Protein AF-A0A353DGS7-F1 (afdb_monomer)

Nearest PDB structures (foldseek):
  7uaf-assembly1_C  TM=5.252E-01  e=8.821E-02  Homo sapiens
  4gwn-assembly1_A  TM=5.917E-01  e=1.723E-01  Homo sapiens
  4gwm-assembly1_A  TM=4.815E-01  e=1.043E-01  Homo sapiens
  7uaf-assembly1_D  TM=5.212E-01  e=1.821E-01  Homo sapiens
  4gwm-assembly1_B  TM=4.544E-01  e=1.303E-01  Homo sapiens

pLDDT: mean 89.77, std 12.26, range [38.12, 98.81]

Secondary structure (DSSP, 8-state):
--------SEEE--TTTTTTSEEESTT-TTT-EEEE-GGGSTTTPPPBT-EEEEEEEESSSSEEEEEEEEESTT-GGGTPPPEEEEEEEEE-SSEEEEEEE-GGG-B-TT-PBP--STTEEEEEEEEHHHH-TTT--SPP-SSPPEEEEEEEES-B-PPPP-TTSPTT--HHHHHHHHHHHHHHHHHHHHHHHHHTT-

Sequence (198 aa):
MKATVKRQRLIDDFAHGWRDWARVAENNREHWNFETHK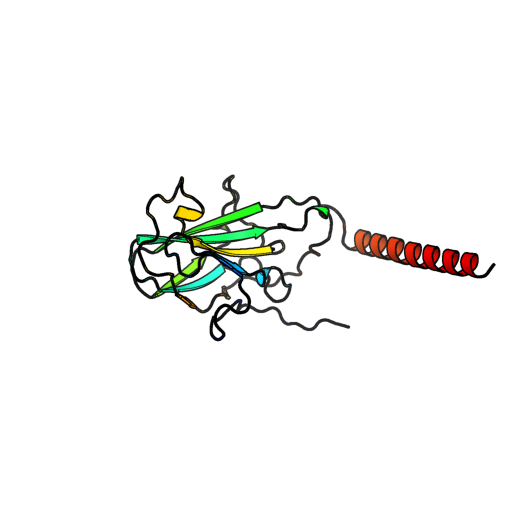INDPAFVGPKDAKLAFKITTTEPGETLAVVIDTDRWRGYTGRKPTQYVALVKLETAGTQSVALTMKQFKSETGEALSSYDFATSLILTPGQKLRPKTVKLPWKGQVPKFANLRWEGGEFTPRPRPYLKTGSATADADAVFRDEFDRAVDESVEREEQDRE

Mean predicted aligned error: 7.86 Å

Solvent-accessible surface area (backbone atoms only — not comparable to full-atom values): 10919 Å² total; per-residue (Å²): 136,83,87,80,74,68,71,39,47,67,75,43,61,48,87,75,54,65,77,78,41,53,74,40,53,73,87,38,47,56,58,31,35,42,36,28,48,58,44,47,40,81,39,36,36,55,34,53,86,21,21,53,28,31,34,41,32,35,74,38,52,66,35,45,42,26,43,35,40,33,22,36,78,88,38,62,92,22,75,52,73,59,45,58,24,42,27,79,44,77,35,72,56,50,41,78,43,81,47,74,42,49,44,72,57,22,25,31,93,89,63,51,52,49,88,70,40,77,52,30,40,36,43,35,44,33,39,21,28,68,80,36,54,92,80,32,79,68,71,49,80,32,64,67,64,50,67,35,54,32,26,50,44,71,53,45,84,64,90,71,73,69,80,78,52,40,81,90,59,52,74,66,59,53,57,46,52,54,47,55,52,50,54,50,53,51,52,58,48,52,56,49,59,56,62,76,72,114

Foldseek 3Di:
DDPPQAAFFWQDQCPVPLVQWDWDPQFDQQWIKIKHQSCQPLNHPAAFFWWWKWKKAWQAAQFKKKKKWWFCPPQVVQVDDTWIWIAIDHRRGGGIDMDIGTQQRTATPVRDGRRGSLGTGMIMIHGPCVVCVVVDVDGRDTGDMDMGRTGIHDHHHDPRPPNNHHVPDDPVNVVVVVVVVVVVVVVVVVVVVVVVVD

Radius of gyration: 21.21 Å; Cα contacts (8 Å, |Δi|>4): 395; chains: 1; bounding box: 75×34×46 Å

Structure (mmCIF, N/CA/C/O backbone):
data_AF-A0A353DGS7-F1
#
_entry.id   AF-A0A353DGS7-F1
#
loop_
_atom_site.group_PDB
_atom_site.id
_atom_site.type_symbol
_atom_site.label_atom_id
_atom_site.label_alt_id
_atom_site.label_comp_id
_atom_site.label_asym_id
_atom_site.label_entity_id
_atom_site.label_seq_id
_atom_site.pdbx_PDB_ins_code
_atom_site.Cartn_x
_atom_site.Cartn_y
_atom_site.Cartn_z
_atom_site.occupancy
_atom_site.B_iso_or_equiv
_atom_site.auth_seq_id
_atom_site.auth_comp_id
_atom_site.auth_asym_id
_atom_site.auth_atom_id
_atom_site.pdbx_PDB_model_num
ATOM 1 N N . MET A 1 1 ? 26.490 -15.184 -14.169 1.00 38.62 1 MET A N 1
ATOM 2 C CA . MET A 1 1 ? 25.567 -15.615 -13.090 1.00 38.62 1 MET A CA 1
ATOM 3 C C . MET A 1 1 ? 24.132 -15.371 -13.559 1.00 38.62 1 MET A C 1
ATOM 5 O O . MET A 1 1 ? 23.821 -14.235 -13.885 1.00 38.62 1 MET A O 1
ATOM 9 N N . LYS A 1 2 ? 23.267 -16.391 -13.672 1.00 38.12 2 LYS A N 1
ATOM 10 C CA . LYS A 1 2 ? 21.823 -16.177 -13.910 1.00 38.12 2 LYS A CA 1
ATOM 11 C C . LYS A 1 2 ? 21.146 -16.083 -12.542 1.00 38.12 2 LYS A C 1
ATOM 13 O O . LYS A 1 2 ? 21.168 -17.060 -11.805 1.00 38.12 2 LYS A O 1
ATOM 18 N N . ALA A 1 3 ? 20.595 -14.925 -12.185 1.00 47.09 3 ALA A N 1
ATOM 19 C CA . ALA A 1 3 ? 19.812 -14.785 -10.960 1.00 47.09 3 ALA A CA 1
ATOM 20 C C . ALA A 1 3 ? 18.481 -15.543 -11.123 1.00 47.09 3 ALA A C 1
ATOM 22 O O . ALA A 1 3 ? 17.622 -15.148 -11.907 1.00 47.09 3 ALA A O 1
ATOM 23 N N . THR A 1 4 ? 18.339 -16.662 -10.414 1.00 55.88 4 THR A N 1
ATOM 24 C CA . THR A 1 4 ? 17.232 -17.629 -10.537 1.00 55.88 4 THR A CA 1
ATOM 25 C C . THR A 1 4 ? 16.085 -17.370 -9.555 1.00 55.88 4 THR A C 1
ATOM 27 O O . THR A 1 4 ? 15.327 -18.286 -9.236 1.00 55.88 4 THR A O 1
ATOM 30 N N . VAL A 1 5 ? 15.952 -16.155 -9.012 1.00 67.56 5 VAL A N 1
ATOM 31 C CA . VAL A 1 5 ? 14.897 -15.884 -8.027 1.00 67.56 5 VAL A CA 1
ATOM 32 C C . VAL A 1 5 ? 13.543 -15.888 -8.732 1.00 67.56 5 VAL A C 1
ATOM 34 O O . VAL A 1 5 ? 13.239 -15.032 -9.564 1.00 67.56 5 VAL A O 1
ATOM 37 N N . LYS A 1 6 ? 12.725 -16.892 -8.405 1.00 83.00 6 LYS A N 1
ATOM 38 C CA . LYS A 1 6 ? 11.352 -17.008 -8.894 1.00 83.00 6 LYS A CA 1
ATOM 39 C C . LYS A 1 6 ? 10.528 -15.849 -8.340 1.00 83.00 6 LYS A C 1
ATOM 41 O O . LYS A 1 6 ? 10.571 -15.576 -7.142 1.00 83.00 6 LYS A O 1
ATOM 46 N N . ARG A 1 7 ? 9.747 -15.202 -9.209 1.00 90.62 7 ARG A N 1
ATOM 47 C CA . ARG A 1 7 ? 8.802 -14.164 -8.788 1.00 90.62 7 ARG A CA 1
ATOM 48 C C . ARG A 1 7 ? 7.796 -14.725 -7.786 1.00 90.62 7 ARG A C 1
ATOM 50 O O . ARG A 1 7 ? 7.266 -15.824 -7.966 1.00 90.62 7 ARG A O 1
ATOM 57 N N . GLN A 1 8 ? 7.537 -13.950 -6.747 1.00 94.38 8 GLN A N 1
ATOM 58 C CA . GLN A 1 8 ? 6.724 -14.296 -5.600 1.00 94.38 8 GLN A CA 1
ATOM 59 C C . GLN A 1 8 ? 5.440 -13.479 -5.605 1.00 94.38 8 GLN A C 1
ATOM 61 O O . GLN A 1 8 ? 5.418 -12.286 -5.900 1.00 94.38 8 GLN A O 1
ATOM 66 N N . ARG A 1 9 ? 4.340 -14.154 -5.273 1.00 96.31 9 ARG A N 1
ATOM 67 C CA . ARG A 1 9 ? 3.045 -13.500 -5.068 1.00 96.31 9 ARG A CA 1
ATOM 68 C C . ARG A 1 9 ? 2.878 -13.044 -3.628 1.00 96.31 9 ARG A C 1
ATOM 70 O O . ARG A 1 9 ? 2.282 -12.003 -3.406 1.00 96.31 9 ARG A O 1
ATOM 77 N N . LEU A 1 10 ? 3.387 -13.810 -2.668 1.00 97.44 10 LEU A N 1
ATOM 78 C CA . LEU A 1 10 ? 3.398 -13.427 -1.263 1.00 97.44 10 LEU A CA 1
ATOM 79 C C . LEU A 1 10 ? 4.453 -12.337 -1.055 1.00 97.44 10 LEU A C 1
ATOM 81 O O . LEU A 1 10 ? 5.615 -12.548 -1.382 1.00 97.44 10 LEU A O 1
ATOM 85 N N . ILE A 1 11 ? 4.036 -11.188 -0.531 1.00 97.00 11 ILE A N 1
ATOM 86 C CA . ILE A 1 11 ? 4.929 -10.091 -0.141 1.00 97.00 11 ILE A CA 1
ATOM 87 C C . ILE A 1 11 ? 5.315 -10.273 1.328 1.00 97.00 11 ILE A C 1
ATOM 89 O O . ILE A 1 11 ? 6.493 -10.208 1.683 1.00 97.00 11 ILE A O 1
ATOM 93 N N . ASP A 1 12 ? 4.317 -10.518 2.180 1.00 97.31 12 ASP A N 1
ATOM 94 C CA . ASP A 1 12 ? 4.527 -10.741 3.606 1.00 97.31 12 ASP A CA 1
ATOM 95 C C . ASP A 1 12 ? 3.379 -11.545 4.231 1.00 97.31 12 ASP A C 1
ATOM 97 O O . ASP A 1 12 ? 2.202 -11.235 4.032 1.00 97.31 12 ASP A O 1
ATOM 101 N N . ASP A 1 13 ? 3.707 -12.583 4.995 1.00 96.06 13 ASP A N 1
ATOM 102 C CA . ASP A 1 13 ? 2.747 -13.312 5.828 1.00 96.06 13 ASP A CA 1
ATOM 103 C C . ASP A 1 13 ? 2.703 -12.794 7.272 1.00 96.06 13 ASP A C 1
ATOM 105 O O . ASP A 1 13 ? 1.785 -13.158 8.008 1.00 96.06 13 ASP A O 1
ATOM 109 N N . PHE A 1 14 ? 3.634 -11.905 7.641 1.00 95.56 14 PHE A N 1
ATOM 110 C CA . PHE A 1 14 ? 3.855 -11.354 8.975 1.00 95.56 14 PHE A CA 1
ATOM 111 C C . PHE A 1 14 ? 4.220 -12.402 10.043 1.00 95.56 14 PHE A C 1
ATOM 113 O O . PHE A 1 14 ? 4.214 -12.089 11.236 1.00 95.56 14 PHE A O 1
ATOM 120 N N . ALA A 1 15 ? 4.590 -13.629 9.652 1.00 92.62 15 ALA A N 1
ATOM 121 C CA . ALA A 1 15 ? 4.950 -14.703 10.585 1.00 92.62 15 ALA A CA 1
ATOM 122 C C . ALA A 1 15 ? 6.238 -14.395 11.367 1.00 92.62 15 ALA A C 1
ATOM 124 O O . ALA A 1 15 ? 6.399 -14.818 12.509 1.00 92.62 15 ALA A O 1
ATOM 125 N N . HIS A 1 16 ? 7.129 -13.601 10.770 1.00 90.44 16 HIS A N 1
ATOM 126 C CA . HIS A 1 16 ? 8.372 -13.124 11.384 1.00 90.44 16 HIS A CA 1
ATOM 127 C C . HIS A 1 16 ? 8.264 -11.660 11.846 1.00 90.44 16 HIS A C 1
ATOM 129 O O . HIS A 1 16 ? 9.267 -10.950 11.945 1.00 90.44 16 HIS A O 1
ATOM 135 N N . GLY A 1 17 ? 7.039 -11.187 12.096 1.00 89.94 17 GLY A N 1
ATOM 136 C CA . GLY A 1 17 ? 6.763 -9.795 12.432 1.00 89.94 17 GLY A CA 1
ATOM 137 C C . GLY A 1 17 ? 7.080 -8.838 11.280 1.00 89.94 17 GLY A C 1
ATOM 138 O O . GLY A 1 17 ? 6.978 -9.180 10.108 1.00 89.94 17 GLY A O 1
ATOM 139 N N . TRP A 1 18 ? 7.472 -7.614 11.623 1.00 92.06 18 TRP A N 1
ATOM 140 C CA . TRP A 1 18 ? 7.682 -6.504 10.686 1.00 92.06 18 TRP A CA 1
ATOM 141 C C . TRP A 1 18 ? 9.142 -6.377 10.208 1.00 92.06 18 TRP A C 1
ATOM 143 O O . TRP A 1 18 ? 9.616 -5.269 9.976 1.00 92.06 18 TRP A O 1
ATOM 153 N N . ARG A 1 19 ? 9.884 -7.489 10.102 1.00 90.19 19 ARG A N 1
ATOM 154 C CA . ARG A 1 19 ? 11.346 -7.484 9.877 1.00 90.19 19 ARG A CA 1
ATOM 155 C C . ARG A 1 19 ? 11.784 -6.661 8.662 1.00 90.19 19 ARG A C 1
ATOM 157 O O . ARG A 1 19 ? 12.776 -5.947 8.731 1.00 90.19 19 ARG A O 1
ATOM 164 N N . ASP A 1 20 ? 11.029 -6.751 7.574 1.00 91.75 20 ASP A N 1
ATOM 165 C CA . ASP A 1 20 ? 11.374 -6.128 6.293 1.00 91.75 20 ASP A CA 1
ATOM 166 C C . ASP A 1 20 ? 10.581 -4.821 6.055 1.00 91.75 20 ASP A C 1
ATOM 168 O O . ASP A 1 20 ? 10.266 -4.455 4.914 1.00 91.75 20 ASP A O 1
ATOM 172 N N . TRP A 1 21 ? 10.209 -4.146 7.150 1.00 97.38 21 TRP A N 1
ATOM 173 C CA . TRP A 1 21 ? 9.404 -2.928 7.159 1.00 97.38 21 TRP A CA 1
ATOM 174 C C . TRP A 1 21 ? 10.021 -1.844 8.043 1.00 97.38 21 TRP A C 1
ATOM 176 O O . TRP A 1 21 ? 10.408 -2.084 9.186 1.00 97.38 21 TRP A O 1
ATOM 186 N N . ALA A 1 22 ? 10.015 -0.611 7.549 1.00 96.56 22 ALA A N 1
ATOM 187 C CA . ALA A 1 22 ? 10.214 0.570 8.372 1.00 96.56 22 ALA A CA 1
ATOM 188 C C . ALA A 1 22 ? 8.923 0.868 9.149 1.00 96.56 22 ALA A C 1
ATOM 190 O O .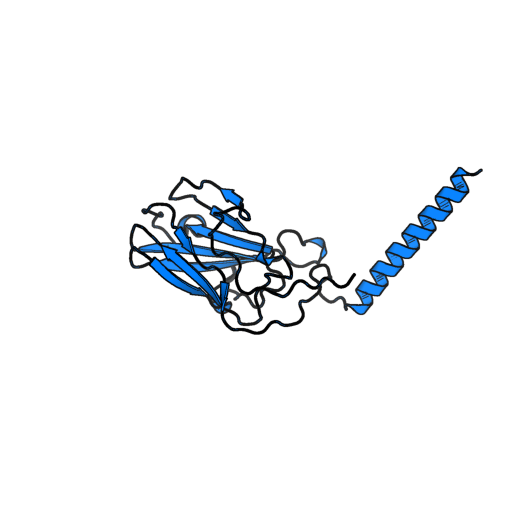 ALA A 1 22 ? 7.844 1.004 8.563 1.00 96.56 22 ALA A O 1
ATOM 191 N N . ARG A 1 23 ? 9.035 0.979 10.476 1.00 96.25 23 ARG A N 1
ATOM 192 C CA . ARG A 1 23 ? 7.914 1.242 11.387 1.00 96.25 23 ARG A CA 1
ATOM 193 C C . ARG A 1 23 ? 8.105 2.602 12.037 1.00 96.25 23 ARG A C 1
ATOM 195 O O . ARG A 1 23 ? 9.047 2.808 12.794 1.00 96.25 23 ARG A O 1
ATOM 202 N N . VAL A 1 24 ? 7.202 3.534 11.754 1.00 95.50 24 VAL A N 1
ATOM 203 C CA . VAL A 1 24 ? 7.213 4.869 12.361 1.00 95.50 24 VAL A CA 1
ATOM 204 C C . VAL A 1 24 ? 5.971 5.026 13.226 1.00 95.50 24 VAL A C 1
ATOM 206 O O . VAL A 1 24 ? 4.862 4.733 12.780 1.00 95.50 24 VAL A O 1
ATOM 209 N N . ALA A 1 25 ? 6.168 5.501 14.460 1.00 92.69 25 ALA A N 1
ATOM 210 C CA . ALA A 1 25 ? 5.107 5.747 15.438 1.00 92.69 25 ALA A CA 1
ATOM 211 C C . ALA A 1 25 ? 4.188 4.526 15.671 1.00 92.69 25 ALA A C 1
ATOM 213 O O . ALA A 1 25 ? 2.972 4.656 15.766 1.00 92.69 25 ALA A O 1
ATOM 214 N N . GLU A 1 26 ? 4.776 3.331 15.772 1.00 89.50 26 GLU A N 1
ATOM 215 C CA . GLU A 1 26 ? 4.071 2.039 15.828 1.00 89.50 26 GLU A CA 1
ATOM 216 C C . GLU A 1 26 ? 3.107 1.851 17.004 1.00 89.50 26 GLU A C 1
ATOM 218 O O . GLU A 1 26 ? 2.236 0.993 16.932 1.00 89.50 26 GLU A O 1
ATOM 223 N N . ASN A 1 27 ? 3.244 2.659 18.057 1.00 90.62 27 ASN A N 1
ATOM 224 C CA . ASN A 1 27 ? 2.363 2.653 19.228 1.00 90.62 27 ASN A CA 1
ATOM 225 C C . ASN A 1 27 ? 1.398 3.850 19.242 1.00 90.62 27 ASN A C 1
ATOM 227 O O . ASN A 1 27 ? 0.616 4.009 20.176 1.00 90.62 27 ASN A O 1
ATOM 231 N N . ASN A 1 28 ? 1.442 4.708 18.217 1.00 93.81 28 ASN A N 1
ATOM 232 C CA . ASN A 1 28 ? 0.541 5.841 18.077 1.00 93.81 28 ASN A CA 1
ATOM 233 C C . ASN A 1 28 ? -0.589 5.479 17.112 1.00 93.81 28 ASN A C 1
ATOM 235 O O . ASN A 1 28 ? -0.404 5.459 15.894 1.00 93.81 28 ASN A O 1
ATOM 239 N N . ARG A 1 29 ? -1.777 5.224 17.662 1.00 94.06 29 ARG A N 1
ATOM 240 C CA . ARG A 1 29 ? -2.953 4.806 16.887 1.00 94.06 29 ARG A CA 1
ATOM 241 C C . ARG A 1 29 ? -3.323 5.762 15.748 1.00 94.06 29 ARG A C 1
ATOM 243 O O . ARG A 1 29 ? -3.777 5.303 14.710 1.00 94.06 29 ARG A O 1
ATOM 250 N N . GLU A 1 30 ? -3.073 7.062 15.897 1.00 94.31 30 GLU A N 1
ATOM 251 C CA . GLU A 1 30 ? -3.447 8.069 14.896 1.00 94.31 30 GLU A CA 1
ATOM 252 C C . GLU A 1 30 ? -2.340 8.305 13.865 1.00 94.31 30 GLU A C 1
ATOM 254 O O . GLU A 1 30 ? -2.603 8.855 12.792 1.00 94.31 30 GLU A O 1
ATOM 259 N N . HIS A 1 31 ? -1.108 7.880 14.177 1.00 95.94 31 HIS A N 1
ATOM 260 C CA . HIS A 1 31 ? 0.081 8.251 13.416 1.00 95.94 31 HIS A CA 1
ATOM 261 C C . HIS A 1 31 ? 0.981 7.100 12.959 1.00 95.94 31 HIS A C 1
ATOM 263 O O . HIS A 1 31 ? 2.007 7.388 12.333 1.00 95.94 31 HIS A O 1
ATOM 269 N N . TRP A 1 32 ? 0.623 5.838 13.207 1.00 97.81 32 TRP A N 1
ATOM 270 C CA . TRP A 1 32 ? 1.403 4.692 12.735 1.00 97.81 32 TRP A CA 1
ATOM 271 C C . TRP A 1 32 ? 1.634 4.741 11.218 1.00 97.81 32 TRP A C 1
ATOM 273 O O . TRP A 1 32 ? 0.850 5.304 10.454 1.00 97.81 32 TRP A O 1
ATOM 283 N N . ASN A 1 33 ? 2.774 4.217 10.778 1.00 98.19 33 ASN A N 1
ATOM 284 C CA . ASN A 1 33 ? 3.143 4.149 9.370 1.00 98.19 33 ASN A CA 1
ATOM 285 C C . ASN A 1 33 ? 4.093 2.986 9.146 1.00 98.19 33 ASN A C 1
ATOM 287 O O . ASN A 1 33 ? 5.187 2.967 9.716 1.00 98.19 33 ASN A O 1
ATOM 291 N N . PHE A 1 34 ? 3.685 2.056 8.294 1.00 98.25 34 PHE A N 1
ATOM 292 C CA . PHE A 1 34 ? 4.475 0.882 7.957 1.00 98.25 34 PHE A CA 1
ATOM 293 C C . PHE A 1 34 ? 4.818 0.928 6.479 1.00 98.25 34 PHE A C 1
ATOM 295 O O . PHE A 1 34 ? 3.919 0.923 5.643 1.00 98.25 34 PHE A O 1
ATOM 302 N N . GLU A 1 35 ? 6.106 0.992 6.162 1.00 98.12 35 GLU A N 1
ATOM 303 C CA . GLU A 1 35 ? 6.610 1.069 4.791 1.00 98.12 35 GLU A CA 1
ATOM 304 C C . GLU A 1 35 ? 7.525 -0.117 4.492 1.00 98.12 35 GLU A C 1
ATOM 306 O O . GLU A 1 35 ? 8.399 -0.445 5.289 1.00 98.12 35 GLU A O 1
ATOM 311 N N . THR A 1 36 ? 7.350 -0.750 3.334 1.00 97.56 36 THR A N 1
ATOM 312 C CA . THR A 1 36 ? 8.289 -1.750 2.815 1.00 97.56 36 THR A CA 1
ATOM 313 C C . THR A 1 36 ? 8.704 -1.414 1.391 1.00 97.56 36 THR A C 1
ATOM 315 O O . THR A 1 36 ? 7.916 -0.905 0.589 1.00 97.56 36 THR A O 1
ATOM 318 N N . HIS A 1 37 ? 9.944 -1.762 1.061 1.00 96.25 37 HIS A N 1
ATOM 319 C CA . HIS A 1 37 ? 10.501 -1.640 -0.284 1.00 96.25 37 HIS A CA 1
ATOM 320 C C . HIS A 1 37 ? 10.563 -2.980 -1.014 1.00 96.25 37 HIS A C 1
ATOM 322 O O . HIS A 1 37 ? 11.068 -3.029 -2.133 1.00 96.25 37 HIS A O 1
ATOM 328 N N . LYS A 1 38 ? 10.028 -4.062 -0.423 1.00 95.06 38 LYS A N 1
ATOM 329 C CA . LYS A 1 38 ? 9.993 -5.392 -1.052 1.00 95.06 38 LYS A CA 1
ATOM 330 C C . LYS A 1 38 ? 9.487 -5.324 -2.487 1.00 95.06 38 LYS A C 1
ATOM 332 O O . LYS A 1 38 ? 10.127 -5.862 -3.374 1.00 95.06 38 LYS A O 1
ATOM 337 N N . ILE A 1 39 ? 8.404 -4.588 -2.741 1.00 94.88 39 ILE A N 1
ATOM 338 C CA . ILE A 1 39 ? 7.796 -4.490 -4.078 1.00 94.88 39 ILE A CA 1
ATOM 339 C C . ILE A 1 39 ? 8.681 -3.802 -5.136 1.00 94.88 39 ILE A C 1
ATOM 341 O O . ILE A 1 39 ? 8.344 -3.838 -6.315 1.00 94.88 39 ILE A O 1
ATOM 345 N N . ASN A 1 40 ? 9.803 -3.192 -4.740 1.00 93.12 40 ASN A N 1
ATOM 346 C CA . ASN A 1 40 ? 10.820 -2.682 -5.657 1.00 93.12 40 ASN A CA 1
ATOM 347 C C . ASN A 1 40 ? 11.748 -3.795 -6.181 1.00 93.12 40 ASN A C 1
ATOM 349 O O . ASN A 1 40 ? 12.273 -3.692 -7.298 1.00 93.12 40 ASN A O 1
ATOM 353 N N . ASP A 1 41 ? 11.948 -4.851 -5.390 1.00 91.31 41 ASP A N 1
ATOM 354 C CA . ASP A 1 41 ? 12.738 -6.025 -5.751 1.00 91.31 41 ASP A CA 1
ATOM 355 C C . ASP A 1 41 ? 12.035 -6.793 -6.890 1.00 91.31 41 ASP A C 1
ATOM 357 O O . ASP A 1 41 ? 10.846 -7.106 -6.772 1.00 91.31 41 ASP A O 1
ATOM 361 N N . PRO A 1 42 ? 12.733 -7.123 -7.998 1.00 88.81 42 PRO A N 1
ATOM 362 C CA . PRO A 1 42 ? 12.176 -7.904 -9.105 1.00 88.81 42 PRO A CA 1
ATOM 363 C C . PRO A 1 42 ? 11.449 -9.198 -8.706 1.00 88.81 42 PRO A C 1
ATOM 365 O O . PRO A 1 42 ? 10.580 -9.650 -9.454 1.00 88.81 42 PRO A O 1
ATOM 368 N N . ALA A 1 43 ? 11.789 -9.795 -7.562 1.00 91.94 43 ALA A N 1
ATOM 369 C CA . ALA A 1 43 ? 11.122 -10.970 -7.028 1.00 91.94 43 ALA A CA 1
ATOM 370 C C . ALA A 1 43 ? 9.697 -10.681 -6.531 1.00 91.94 43 ALA A C 1
ATOM 372 O O . ALA A 1 43 ? 8.865 -11.575 -6.605 1.00 91.94 43 ALA A O 1
ATOM 373 N N . PHE A 1 44 ? 9.388 -9.468 -6.065 1.00 94.69 44 PHE A N 1
ATOM 374 C CA . PHE A 1 44 ? 8.103 -9.129 -5.430 1.00 94.69 44 PHE A CA 1
ATOM 375 C C . PHE A 1 44 ? 7.295 -8.060 -6.176 1.00 94.69 44 PHE A C 1
ATOM 377 O O . PHE A 1 44 ? 6.212 -7.692 -5.717 1.00 94.69 44 PHE A O 1
ATOM 384 N N . VAL A 1 45 ? 7.787 -7.553 -7.311 1.00 93.88 45 VAL A N 1
ATOM 385 C CA . VAL A 1 45 ? 7.018 -6.649 -8.183 1.00 93.88 45 VAL A CA 1
ATOM 386 C C . VAL A 1 45 ? 5.685 -7.293 -8.568 1.00 93.88 45 VAL A C 1
ATOM 388 O O . VAL A 1 45 ? 5.624 -8.473 -8.928 1.00 93.88 45 VAL A O 1
ATOM 391 N N . GLY A 1 46 ? 4.616 -6.499 -8.510 1.00 94.75 46 GLY A N 1
ATOM 392 C CA . GLY A 1 4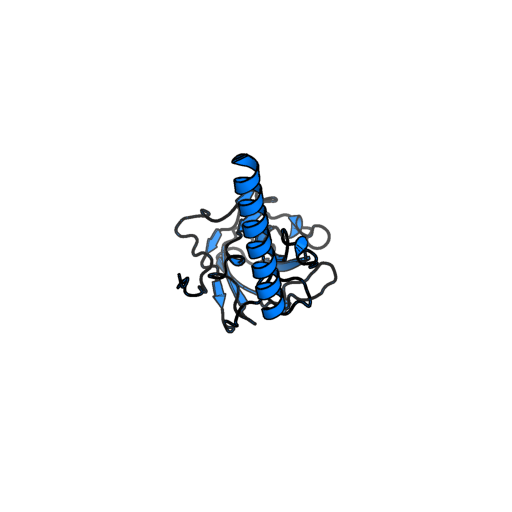6 ? 3.270 -6.953 -8.834 1.00 94.75 46 GLY A CA 1
ATOM 393 C C . GLY A 1 46 ? 3.127 -7.403 -10.291 1.00 94.75 46 GLY A C 1
ATOM 394 O O . GLY A 1 46 ? 3.631 -6.726 -11.189 1.00 94.75 46 GLY A O 1
ATOM 395 N N . PRO A 1 47 ? 2.433 -8.525 -10.559 1.00 95.19 47 PRO A N 1
ATOM 396 C CA . PRO A 1 47 ? 2.049 -8.893 -11.914 1.00 95.19 47 PRO A CA 1
ATOM 397 C C . PRO A 1 47 ? 1.150 -7.824 -12.548 1.00 95.19 47 PRO A C 1
ATOM 399 O O . PRO A 1 47 ? 0.404 -7.125 -11.856 1.00 95.19 47 PRO A O 1
ATOM 402 N N . LYS A 1 48 ? 1.166 -7.749 -13.879 1.00 94.12 48 LYS A N 1
ATOM 403 C CA . LYS A 1 48 ? 0.248 -6.900 -14.636 1.00 94.12 48 LYS A CA 1
ATOM 404 C C . LYS A 1 48 ? -1.195 -7.285 -14.299 1.00 94.12 48 LYS A C 1
ATOM 406 O O . LYS A 1 48 ? -1.522 -8.471 -14.274 1.00 94.12 48 LYS A O 1
ATOM 411 N N . ASP A 1 49 ? -2.034 -6.287 -14.030 1.00 94.75 49 ASP A N 1
ATOM 412 C CA . ASP A 1 49 ? -3.459 -6.439 -13.693 1.00 94.75 49 ASP A CA 1
ATOM 413 C C . ASP A 1 49 ? -3.759 -7.226 -12.402 1.00 94.75 49 ASP A C 1
ATOM 415 O O . ASP A 1 49 ? -4.917 -7.540 -12.113 1.00 94.75 49 ASP A O 1
ATOM 419 N N . ALA A 1 50 ? -2.741 -7.510 -11.581 1.00 97.62 50 ALA A N 1
ATOM 420 C CA . ALA A 1 50 ? -2.938 -8.142 -10.284 1.00 97.62 50 ALA A CA 1
ATOM 421 C C . ALA A 1 50 ? -3.646 -7.211 -9.289 1.00 97.62 50 ALA A C 1
A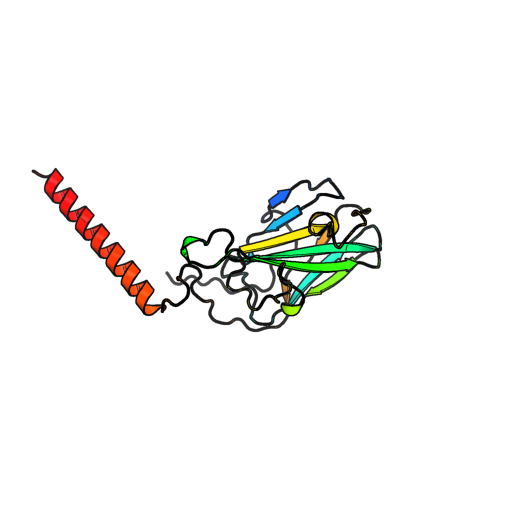TOM 423 O O . ALA A 1 50 ? -3.588 -5.983 -9.382 1.00 97.62 50 ALA A O 1
ATOM 424 N N . LYS A 1 51 ? -4.293 -7.817 -8.292 1.00 98.62 51 LYS A N 1
ATOM 425 C CA . LYS A 1 51 ? -4.823 -7.121 -7.117 1.00 98.62 51 LYS A CA 1
ATOM 426 C C . LYS A 1 51 ? -3.836 -7.229 -5.961 1.00 98.62 51 LYS A C 1
ATOM 428 O O . LYS A 1 51 ? -3.265 -8.299 -5.747 1.00 98.62 51 LYS A O 1
ATOM 433 N N . LEU A 1 52 ? -3.690 -6.161 -5.181 1.00 98.75 52 LEU A N 1
ATOM 434 C CA . LEU A 1 52 ? -3.028 -6.222 -3.880 1.00 98.75 52 LEU A CA 1
ATOM 435 C C . LEU A 1 52 ? -4.042 -6.692 -2.837 1.00 98.75 52 LEU A C 1
ATOM 437 O O . LEU A 1 52 ? -5.009 -5.981 -2.561 1.00 98.75 52 LEU A O 1
ATOM 441 N N . ALA A 1 53 ? -3.832 -7.877 -2.274 1.00 98.75 53 ALA A N 1
ATOM 442 C CA . ALA A 1 53 ? -4.743 -8.497 -1.324 1.00 98.75 53 ALA A CA 1
ATOM 443 C C . ALA A 1 53 ? -4.075 -8.746 0.028 1.00 98.75 53 ALA A C 1
ATOM 445 O O . ALA A 1 53 ? -2.898 -9.091 0.088 1.00 98.75 53 ALA A O 1
ATOM 446 N N . PHE A 1 54 ? -4.827 -8.573 1.111 1.00 98.69 54 PHE A N 1
ATOM 447 C CA . PHE A 1 54 ? -4.389 -8.857 2.478 1.00 98.69 54 PHE A CA 1
ATOM 448 C C . PHE A 1 54 ? -5.587 -8.979 3.416 1.00 98.69 54 PHE A C 1
ATOM 450 O O . PHE A 1 54 ? -6.711 -8.597 3.087 1.00 98.69 54 PHE A O 1
ATOM 457 N N . LYS A 1 55 ? -5.339 -9.489 4.620 1.00 98.50 55 LYS A N 1
ATOM 458 C CA . LYS A 1 55 ? -6.275 -9.406 5.739 1.00 98.50 55 LYS A CA 1
ATOM 459 C C . LYS A 1 55 ? -5.838 -8.310 6.696 1.00 98.50 55 LYS A C 1
ATOM 461 O O . LYS A 1 55 ? -4.650 -8.178 6.986 1.00 98.50 55 LYS A O 1
ATOM 466 N N . ILE A 1 56 ? -6.804 -7.564 7.208 1.00 98.25 56 ILE A N 1
ATOM 467 C CA . ILE A 1 56 ? -6.612 -6.563 8.255 1.00 98.25 56 ILE A CA 1
ATOM 468 C C . ILE A 1 56 ? -7.563 -6.859 9.407 1.00 98.25 56 ILE A C 1
ATOM 470 O O . ILE A 1 56 ? -8.721 -7.190 9.180 1.00 98.25 56 ILE A O 1
ATOM 474 N N . THR A 1 57 ? -7.074 -6.760 10.638 1.00 98.38 57 THR A N 1
ATOM 475 C CA . THR A 1 57 ? -7.887 -6.885 11.851 1.00 98.38 57 THR A CA 1
ATOM 476 C C . THR A 1 57 ? -7.881 -5.563 12.594 1.00 98.38 57 THR A C 1
ATOM 478 O O . THR A 1 57 ? -6.827 -5.130 13.066 1.00 98.38 57 THR A O 1
ATOM 481 N N . THR A 1 58 ? -9.050 -4.933 12.688 1.00 98.06 58 THR A N 1
ATOM 482 C CA . THR A 1 58 ? -9.275 -3.698 13.449 1.00 98.06 58 THR A CA 1
ATOM 483 C C . THR A 1 58 ? -9.990 -4.001 14.762 1.00 98.06 58 THR A C 1
ATOM 485 O O . THR A 1 58 ? -10.659 -5.024 14.902 1.00 98.06 58 THR A O 1
ATOM 488 N N . THR A 1 59 ? -9.828 -3.119 15.745 1.00 97.88 59 THR A N 1
ATOM 489 C CA . THR A 1 59 ? -10.515 -3.221 17.046 1.00 97.88 59 THR A CA 1
ATOM 490 C C . THR A 1 59 ? -11.785 -2.378 17.106 1.00 97.88 59 THR A C 1
ATOM 492 O O . THR A 1 59 ? -12.678 -2.704 17.873 1.00 97.88 59 THR A O 1
ATOM 495 N N . GLU A 1 60 ? -11.894 -1.360 16.251 1.00 97.62 60 GLU A N 1
ATOM 496 C CA . GLU A 1 60 ? -13.049 -0.468 16.140 1.00 97.62 60 GLU A CA 1
ATOM 497 C C . GLU A 1 60 ? -13.581 -0.455 14.691 1.00 97.62 60 GLU A C 1
ATOM 499 O O . GLU A 1 60 ? -12.818 -0.735 13.753 1.00 97.62 60 GLU A O 1
ATOM 504 N N . PRO A 1 61 ? -14.882 -0.177 14.491 1.00 96.94 61 PRO A N 1
ATOM 505 C CA . PRO A 1 61 ? -15.494 -0.003 13.177 1.00 96.94 61 PRO A CA 1
ATOM 506 C C . PRO A 1 61 ? -15.311 1.422 12.632 1.00 96.94 61 PRO A C 1
ATOM 508 O O . PRO A 1 61 ? -14.952 2.354 13.353 1.00 96.94 61 PRO A O 1
ATOM 511 N N . GLY A 1 62 ? -15.635 1.611 11.352 1.00 95.88 62 GLY A N 1
ATOM 512 C CA . GLY A 1 62 ? -15.627 2.922 10.693 1.00 95.88 62 GLY A CA 1
ATOM 513 C C . GLY A 1 62 ? -14.226 3.498 10.473 1.00 95.88 62 GLY A C 1
ATOM 514 O O . GLY A 1 62 ? -14.078 4.697 10.227 1.00 95.88 62 GLY A O 1
ATOM 515 N N . GLU A 1 63 ? -13.198 2.656 10.565 1.00 97.25 63 GLU A N 1
ATOM 516 C CA . GLU A 1 63 ? -11.813 3.053 10.351 1.00 97.25 63 GLU A CA 1
ATOM 517 C C . GLU A 1 63 ? -11.528 3.242 8.859 1.00 97.25 63 GLU A C 1
ATOM 519 O O . GLU A 1 63 ? -12.134 2.601 8.001 1.00 97.25 63 GLU A O 1
ATOM 524 N N . THR A 1 64 ? -10.589 4.121 8.512 1.00 98.44 64 THR A N 1
ATOM 525 C CA . THR A 1 64 ? -10.144 4.267 7.118 1.00 98.44 64 THR A CA 1
ATOM 526 C C . THR A 1 64 ? -8.657 3.987 7.014 1.00 98.44 64 THR A C 1
ATOM 528 O O . THR A 1 64 ? -7.835 4.722 7.558 1.00 98.44 64 THR A O 1
ATOM 531 N N . LEU A 1 65 ? -8.305 2.939 6.276 1.00 98.62 65 LEU A N 1
ATOM 532 C CA . LEU A 1 65 ? -6.930 2.606 5.922 1.00 98.62 65 LEU A CA 1
ATOM 533 C C . LEU A 1 65 ? -6.550 3.323 4.627 1.00 98.62 65 LEU A C 1
ATOM 535 O O . LEU A 1 65 ? -7.290 3.277 3.645 1.00 98.62 65 LEU A O 1
ATOM 539 N N . ALA A 1 66 ? -5.370 3.928 4.593 1.00 98.75 66 ALA A N 1
ATOM 540 C CA . ALA A 1 66 ? -4.717 4.285 3.349 1.00 98.75 66 ALA A CA 1
ATOM 541 C C . ALA A 1 66 ? -3.650 3.248 2.987 1.00 98.75 66 ALA A C 1
ATOM 543 O O . ALA A 1 66 ? -2.761 2.939 3.784 1.00 98.75 66 ALA A O 1
ATOM 544 N N . VAL A 1 67 ? -3.735 2.751 1.756 1.00 98.81 67 VAL A N 1
ATOM 545 C CA . VAL A 1 67 ? -2.711 1.918 1.125 1.00 98.81 67 VAL A CA 1
ATOM 546 C C . VAL A 1 67 ? -2.057 2.743 0.028 1.00 98.81 67 VAL A C 1
ATOM 548 O O . VAL A 1 67 ? -2.742 3.254 -0.859 1.00 98.81 67 VAL A O 1
ATOM 551 N N . VAL A 1 68 ? -0.740 2.894 0.099 1.00 98.75 68 VAL A N 1
ATOM 552 C CA . VAL A 1 68 ? 0.021 3.789 -0.778 1.00 98.75 68 VAL A CA 1
ATOM 553 C C . VAL A 1 68 ? 1.034 3.004 -1.580 1.00 98.75 68 VAL A C 1
ATOM 555 O O . VAL A 1 68 ? 1.735 2.158 -1.030 1.00 98.75 68 VAL A O 1
ATOM 558 N N . ILE A 1 69 ? 1.143 3.334 -2.860 1.00 98.56 69 ILE A N 1
ATOM 559 C CA . ILE A 1 69 ? 2.228 2.896 -3.726 1.00 98.56 69 ILE A CA 1
ATOM 560 C C . ILE A 1 69 ? 2.954 4.142 -4.212 1.00 98.56 69 ILE A C 1
ATOM 562 O O . ILE A 1 69 ? 2.400 4.925 -4.986 1.00 98.56 69 ILE A O 1
ATOM 566 N N . ASP A 1 70 ? 4.191 4.319 -3.761 1.00 97.75 70 ASP A N 1
ATOM 567 C CA . ASP A 1 70 ? 5.081 5.323 -4.338 1.00 97.75 70 ASP A CA 1
ATOM 568 C C . ASP A 1 70 ? 5.817 4.708 -5.526 1.00 97.75 70 ASP A C 1
ATOM 570 O O . ASP A 1 70 ? 6.270 3.560 -5.473 1.00 97.75 70 ASP A O 1
ATOM 574 N N . THR A 1 71 ? 5.961 5.493 -6.587 1.00 95.69 71 THR A N 1
ATOM 575 C CA . THR A 1 71 ? 6.735 5.147 -7.783 1.00 95.69 71 THR A CA 1
ATOM 576 C C . THR A 1 71 ? 7.931 6.079 -7.924 1.00 95.69 71 THR A C 1
ATOM 578 O O . THR A 1 71 ? 7.862 7.241 -7.528 1.00 95.69 71 THR A O 1
ATOM 581 N N . ASP A 1 72 ? 9.038 5.557 -8.459 1.00 91.12 72 ASP A N 1
ATOM 582 C CA . ASP A 1 72 ? 10.250 6.306 -8.838 1.00 91.12 72 ASP A CA 1
ATOM 583 C C . ASP A 1 72 ? 10.880 7.218 -7.755 1.00 91.12 72 ASP A C 1
ATOM 585 O O . ASP A 1 72 ? 11.690 8.087 -8.079 1.00 91.12 72 ASP A O 1
ATOM 589 N N . ARG A 1 73 ? 10.607 6.987 -6.460 1.00 86.00 73 ARG A N 1
ATOM 590 C CA . ARG A 1 73 ? 11.015 7.864 -5.336 1.00 86.00 73 ARG A CA 1
ATOM 591 C C . ARG A 1 73 ? 12.514 8.198 -5.272 1.00 86.00 73 ARG A C 1
ATOM 593 O O . ARG A 1 73 ? 12.869 9.281 -4.819 1.00 86.00 73 ARG A O 1
ATOM 600 N N . TRP A 1 74 ? 13.380 7.312 -5.772 1.00 82.38 74 TRP A N 1
ATOM 601 C CA . TRP A 1 74 ? 14.840 7.515 -5.839 1.00 82.38 74 TRP A CA 1
ATOM 602 C C . TRP A 1 74 ? 15.415 7.321 -7.247 1.00 82.38 74 TRP A C 1
ATOM 604 O O . TRP A 1 74 ? 16.577 6.960 -7.414 1.00 82.38 74 TRP A O 1
ATOM 614 N N . ARG A 1 75 ? 14.590 7.515 -8.284 1.00 82.56 75 ARG A N 1
ATOM 615 C CA . ARG A 1 75 ? 14.966 7.293 -9.691 1.00 82.56 75 ARG A CA 1
ATOM 616 C C . ARG A 1 75 ? 14.952 8.569 -10.528 1.00 82.56 75 ARG A C 1
ATOM 618 O O . ARG A 1 75 ? 14.720 8.511 -11.732 1.00 82.56 75 ARG A O 1
ATOM 625 N N . GLY A 1 76 ? 15.256 9.717 -9.918 1.00 78.44 76 GLY A N 1
ATOM 626 C CA . GLY A 1 76 ? 15.255 11.017 -10.605 1.00 78.44 76 GLY A CA 1
ATOM 627 C C . GLY A 1 76 ? 16.137 11.065 -11.863 1.00 78.44 76 GLY A C 1
ATOM 628 O O . GLY A 1 76 ? 15.773 11.708 -12.842 1.00 78.44 76 GLY A O 1
ATOM 629 N N . TYR A 1 77 ? 17.232 10.297 -11.897 1.00 79.50 77 TYR A N 1
ATOM 630 C CA . TYR A 1 77 ? 18.128 10.185 -13.058 1.00 79.50 77 TYR A CA 1
ATOM 631 C C . TYR A 1 77 ? 17.467 9.595 -14.320 1.00 79.50 77 TYR A C 1
ATOM 633 O O . TYR A 1 77 ? 17.974 9.770 -15.428 1.00 79.50 77 TYR A O 1
ATOM 641 N N . THR A 1 78 ? 16.329 8.907 -14.179 1.00 84.06 78 THR A N 1
ATOM 642 C CA . THR A 1 78 ? 15.582 8.321 -15.308 1.00 84.06 78 THR A CA 1
ATOM 643 C C . THR A 1 78 ? 14.713 9.344 -16.046 1.00 84.06 78 THR A C 1
ATOM 645 O O . THR A 1 78 ? 14.160 9.034 -17.102 1.00 84.06 78 THR A O 1
ATOM 648 N N . GLY A 1 79 ? 14.555 10.552 -15.487 1.00 83.50 79 GLY A N 1
ATOM 649 C CA . GLY A 1 79 ? 13.616 11.566 -15.970 1.00 83.50 79 GLY A CA 1
ATOM 650 C C . GLY A 1 79 ? 12.152 11.294 -15.599 1.00 83.50 79 GLY A C 1
ATOM 651 O O . GLY A 1 79 ? 11.287 12.115 -15.902 1.00 83.50 79 GLY A O 1
ATOM 652 N N . ARG A 1 80 ? 11.848 10.170 -14.931 1.00 86.94 80 ARG A N 1
ATOM 653 C CA . ARG A 1 80 ? 10.507 9.881 -14.403 1.00 86.94 80 ARG A CA 1
ATOM 654 C C . ARG A 1 80 ? 10.258 10.668 -13.122 1.00 86.94 80 ARG A C 1
ATOM 656 O O . ARG A 1 80 ? 11.144 10.809 -12.280 1.00 86.94 80 ARG A O 1
ATOM 663 N N . LYS A 1 81 ? 9.036 11.180 -12.977 1.00 90.19 81 LYS A N 1
ATOM 664 C CA . LYS A 1 81 ? 8.620 11.933 -11.792 1.00 90.19 81 LYS A CA 1
ATOM 665 C C . LYS A 1 81 ? 8.140 10.973 -10.701 1.00 90.19 81 LYS A C 1
ATOM 667 O O . LYS A 1 81 ? 7.244 10.173 -10.983 1.00 90.19 81 LYS A O 1
ATOM 672 N N . PRO A 1 82 ? 8.654 11.087 -9.463 1.00 94.25 82 PRO A N 1
ATOM 673 C CA . PRO A 1 82 ? 8.082 10.373 -8.336 1.00 94.25 82 PRO A CA 1
ATOM 674 C C . PRO A 1 82 ? 6.589 10.663 -8.215 1.00 94.25 82 PRO A C 1
ATOM 676 O O . PRO A 1 82 ? 6.185 11.825 -8.183 1.00 94.25 82 PRO A O 1
ATOM 679 N N . THR A 1 83 ? 5.776 9.613 -8.161 1.00 96.44 83 THR A N 1
ATOM 680 C CA . THR A 1 83 ? 4.318 9.751 -8.089 1.00 96.44 83 THR A CA 1
ATOM 681 C C . THR A 1 83 ? 3.766 8.840 -7.004 1.00 96.44 83 THR A C 1
ATOM 683 O O . THR A 1 83 ? 4.052 7.641 -6.982 1.00 96.44 83 THR A O 1
ATOM 686 N N . GLN A 1 84 ? 2.966 9.421 -6.112 1.00 98.00 84 GLN A N 1
ATOM 687 C CA . GLN A 1 84 ? 2.268 8.708 -5.051 1.00 98.00 84 GLN A CA 1
ATOM 688 C C . GLN A 1 84 ? 0.862 8.330 -5.514 1.00 98.00 84 GLN A C 1
ATOM 690 O O . GLN A 1 84 ? 0.073 9.211 -5.857 1.00 98.00 84 GLN A O 1
ATOM 695 N N . TYR A 1 85 ? 0.521 7.046 -5.432 1.00 98.62 85 TYR A N 1
ATOM 696 C CA . TYR A 1 85 ? -0.828 6.552 -5.679 1.00 98.62 85 TYR A CA 1
ATOM 697 C C . TYR A 1 85 ? -1.448 6.006 -4.397 1.00 98.62 85 TYR A C 1
ATOM 699 O O . TYR A 1 85 ? -0.828 5.226 -3.679 1.00 98.62 85 TYR A O 1
ATOM 707 N N . VAL A 1 86 ? -2.689 6.394 -4.114 1.00 98.81 86 VAL A N 1
ATOM 708 C CA . VAL A 1 86 ? -3.375 6.080 -2.857 1.00 98.81 86 VAL A CA 1
ATOM 709 C C . VAL A 1 86 ? -4.692 5.377 -3.130 1.00 98.81 86 VAL A C 1
ATOM 711 O O . VAL A 1 86 ? -5.494 5.844 -3.936 1.00 98.81 86 VAL A O 1
ATOM 714 N N . ALA A 1 87 ? -4.933 4.289 -2.409 1.00 98.75 87 ALA A N 1
ATOM 715 C CA . ALA A 1 87 ? -6.244 3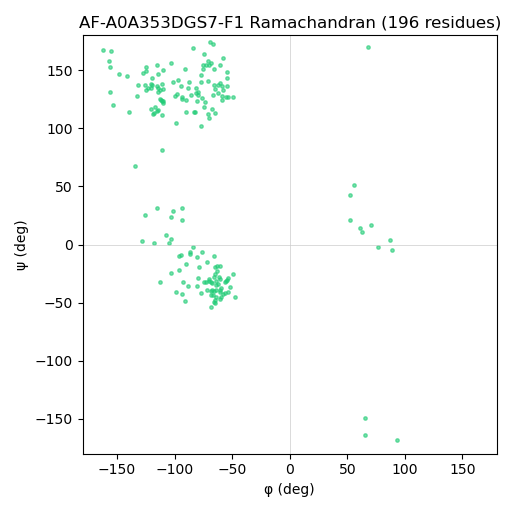.681 -2.257 1.00 98.75 87 ALA A CA 1
ATOM 716 C C . ALA A 1 87 ? -6.721 3.881 -0.811 1.00 98.75 87 ALA A C 1
ATOM 718 O O . ALA A 1 87 ? -6.041 3.484 0.138 1.00 98.75 87 ALA A O 1
ATOM 719 N N . LEU A 1 88 ? -7.889 4.505 -0.641 1.00 98.62 88 LEU A N 1
ATOM 720 C CA . LEU A 1 88 ? -8.558 4.626 0.655 1.00 98.62 88 LEU A CA 1
ATOM 721 C C . LEU A 1 88 ? -9.550 3.473 0.820 1.00 98.62 88 LEU A C 1
ATOM 723 O O . LEU A 1 88 ? -10.412 3.263 -0.033 1.00 98.62 88 LEU A O 1
ATOM 727 N N . VAL A 1 89 ? -9.434 2.742 1.924 1.00 98.44 89 VAL A N 1
ATOM 728 C CA . VAL A 1 89 ? -10.251 1.572 2.247 1.00 98.44 89 VAL A CA 1
ATOM 729 C C . VAL A 1 89 ? -11.033 1.867 3.516 1.00 98.44 89 VAL A C 1
ATOM 731 O O . VAL A 1 89 ? -10.444 2.012 4.586 1.00 98.44 89 VAL A O 1
ATOM 734 N N . LYS A 1 90 ? -12.358 1.962 3.393 1.00 97.88 90 LYS A N 1
ATOM 735 C CA . LYS A 1 90 ? -13.256 2.074 4.545 1.00 97.88 90 LYS A CA 1
ATOM 736 C C . LYS A 1 90 ? -13.476 0.693 5.154 1.00 97.88 90 LYS A C 1
ATOM 738 O O . LYS A 1 90 ? -13.803 -0.251 4.438 1.00 97.88 90 LYS A O 1
ATOM 743 N N . LEU A 1 91 ? -13.276 0.591 6.458 1.00 97.56 91 LEU A N 1
ATOM 744 C CA . LEU A 1 91 ? -13.389 -0.622 7.257 1.00 97.56 91 LEU A CA 1
ATOM 745 C C . LEU A 1 91 ? -14.608 -0.456 8.162 1.00 97.56 91 LEU A C 1
ATOM 747 O O . LEU A 1 91 ? -14.498 -0.042 9.313 1.00 97.56 91 LEU A O 1
ATOM 751 N N . GLU A 1 92 ? -15.786 -0.716 7.599 1.00 94.75 92 GLU A N 1
ATOM 752 C CA . GLU A 1 92 ? -17.072 -0.400 8.236 1.00 94.75 92 GLU A CA 1
ATOM 753 C C . GLU A 1 92 ? -17.312 -1.212 9.520 1.00 94.75 92 GLU A C 1
ATOM 755 O O . GLU A 1 92 ? -18.009 -0.750 10.416 1.00 94.75 92 GLU A O 1
ATOM 760 N N . THR A 1 93 ? -16.701 -2.393 9.653 1.00 95.25 93 THR A N 1
ATOM 761 C CA . THR A 1 93 ? -16.831 -3.256 10.837 1.00 95.25 93 THR A CA 1
ATOM 762 C C . THR A 1 93 ? -15.507 -3.415 11.583 1.00 95.25 93 THR A C 1
ATOM 764 O O . THR A 1 93 ? -14.433 -3.325 10.991 1.00 95.25 93 THR A O 1
ATOM 767 N N . ALA A 1 94 ? -15.573 -3.707 12.883 1.00 97.06 94 ALA A N 1
ATOM 768 C CA . ALA A 1 94 ? -14.423 -4.205 13.636 1.00 97.06 94 ALA A CA 1
ATOM 769 C C . ALA A 1 94 ? -14.139 -5.681 13.293 1.00 97.06 94 ALA A C 1
ATOM 771 O O . ALA A 1 94 ? -14.992 -6.382 12.743 1.00 97.06 94 ALA A O 1
ATOM 772 N N . GLY A 1 95 ? -12.951 -6.170 13.648 1.00 98.00 95 GLY A N 1
ATOM 773 C CA . GLY A 1 95 ? -12.529 -7.552 13.420 1.00 98.00 95 GLY A CA 1
ATOM 774 C C . GLY A 1 95 ? -11.768 -7.759 12.110 1.00 98.00 95 GLY A C 1
ATOM 775 O O . GLY A 1 95 ? -11.299 -6.814 11.472 1.00 98.00 95 GLY A O 1
ATOM 776 N N . THR A 1 96 ? -11.575 -9.027 11.741 1.00 98.12 96 THR A N 1
ATOM 777 C CA . THR A 1 96 ? -10.778 -9.411 10.569 1.00 98.12 96 THR A CA 1
ATOM 778 C C . THR A 1 96 ? -11.580 -9.286 9.276 1.00 98.12 96 THR A C 1
ATOM 780 O O . THR A 1 96 ? -12.598 -9.947 9.099 1.00 98.12 96 THR A O 1
ATOM 783 N N . GLN A 1 97 ? -11.064 -8.502 8.334 1.00 97.75 97 GLN A N 1
ATOM 784 C CA . GLN A 1 97 ? -11.635 -8.273 7.009 1.00 97.75 97 GLN A CA 1
ATOM 785 C C . GLN A 1 97 ? -10.606 -8.596 5.925 1.00 97.75 97 GLN A C 1
ATOM 787 O O . GLN A 1 97 ? -9.400 -8.438 6.129 1.00 97.75 97 GLN A O 1
ATOM 792 N N . SER A 1 98 ? -11.081 -9.050 4.764 1.00 98.12 98 SER A N 1
ATOM 793 C CA . SER A 1 98 ? -10.236 -9.258 3.583 1.00 98.12 98 SER A CA 1
ATOM 794 C C . SER A 1 98 ? -10.350 -8.054 2.658 1.00 98.12 98 SER A C 1
ATOM 796 O O . SER A 1 98 ? -11.451 -7.640 2.306 1.00 98.12 98 SER A O 1
ATOM 798 N N . VAL A 1 99 ? -9.209 -7.510 2.253 1.00 98.50 99 VAL A N 1
ATOM 799 C CA . VAL A 1 99 ? -9.096 -6.377 1.335 1.00 98.50 99 VAL A CA 1
ATOM 800 C C . VAL A 1 99 ? -8.429 -6.873 0.059 1.00 98.50 99 VAL A C 1
ATOM 802 O O . VAL A 1 99 ? -7.433 -7.587 0.131 1.00 98.50 99 VAL A O 1
ATOM 805 N N . ALA A 1 100 ? -8.961 -6.490 -1.101 1.00 98.56 100 ALA A N 1
ATOM 806 C CA . ALA A 1 100 ? -8.360 -6.758 -2.405 1.00 98.56 100 ALA A CA 1
ATOM 807 C C . ALA A 1 100 ? -8.507 -5.524 -3.303 1.00 98.56 100 ALA A C 1
ATOM 809 O O . ALA A 1 100 ? -9.618 -5.139 -3.667 1.00 98.56 100 ALA A O 1
ATOM 810 N N . LEU A 1 101 ? -7.384 -4.895 -3.647 1.00 98.75 101 LEU A N 1
ATOM 811 C CA . LEU A 1 101 ? -7.336 -3.618 -4.358 1.00 98.75 101 LEU A CA 1
ATOM 812 C C . LEU A 1 101 ? -6.826 -3.808 -5.780 1.00 98.75 101 LEU A C 1
ATOM 814 O O . LEU A 1 101 ? -5.712 -4.278 -5.994 1.00 98.75 101 LEU A O 1
ATOM 818 N N . THR A 1 102 ? -7.634 -3.405 -6.753 1.00 98.38 102 THR A N 1
ATOM 819 C CA . THR A 1 102 ? -7.216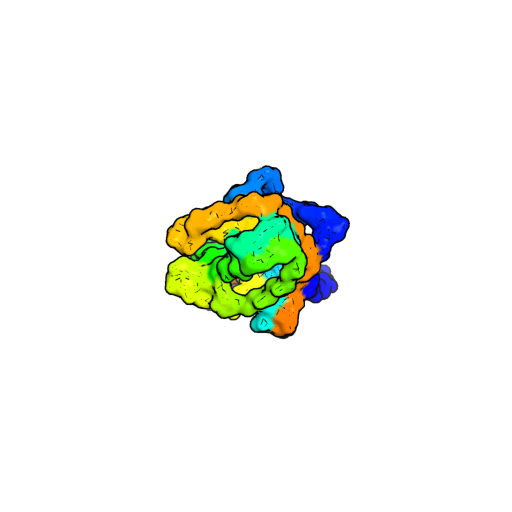 -3.306 -8.157 1.00 98.38 102 THR A CA 1
ATOM 820 C C . THR A 1 102 ? -6.325 -2.083 -8.371 1.00 98.38 102 THR A C 1
ATOM 822 O O . THR A 1 102 ? -6.480 -1.077 -7.677 1.00 98.38 102 THR A O 1
ATOM 825 N N . MET A 1 103 ? -5.454 -2.108 -9.387 1.00 97.56 103 MET A N 1
ATOM 826 C CA . MET A 1 103 ? -4.630 -0.944 -9.764 1.00 97.56 103 MET A CA 1
ATOM 827 C C . MET A 1 103 ? -5.462 0.337 -9.956 1.00 97.56 103 MET A C 1
ATOM 829 O O . MET A 1 103 ? -5.065 1.411 -9.518 1.00 97.56 103 MET A O 1
ATOM 833 N N . LYS A 1 104 ? -6.678 0.222 -10.509 1.00 97.88 104 LYS A N 1
ATOM 834 C CA . LYS A 1 104 ? -7.572 1.366 -10.761 1.00 97.88 104 LYS A CA 1
ATOM 835 C C . LYS A 1 104 ? -8.028 2.106 -9.500 1.00 97.88 104 LYS A C 1
ATOM 837 O O . LYS A 1 104 ? -8.424 3.268 -9.615 1.00 97.88 104 LYS A O 1
ATOM 842 N N . GLN A 1 105 ? -8.002 1.452 -8.337 1.00 98.50 105 GLN A N 1
ATOM 843 C CA . GLN A 1 105 ? -8.354 2.060 -7.047 1.00 98.50 105 GLN A CA 1
ATOM 844 C C . GLN A 1 105 ? -7.224 2.914 -6.471 1.00 98.50 105 GLN A C 1
ATOM 846 O O . GLN A 1 105 ? -7.487 3.761 -5.623 1.00 98.50 105 GLN A O 1
ATOM 851 N N . PHE A 1 106 ? -5.990 2.715 -6.932 1.00 98.56 106 PHE A N 1
ATOM 852 C CA . PHE A 1 106 ? -4.857 3.548 -6.566 1.00 98.56 106 PHE A CA 1
ATOM 853 C C . PHE A 1 106 ? -4.857 4.794 -7.444 1.00 98.56 106 PHE A C 1
ATOM 855 O O . PHE A 1 106 ? -4.690 4.699 -8.661 1.00 98.56 106 PHE A O 1
ATOM 862 N N . LYS A 1 107 ? -5.079 5.957 -6.828 1.00 98.44 107 LYS A N 1
ATOM 863 C CA . LYS A 1 107 ? -5.179 7.245 -7.519 1.00 98.44 107 LYS A CA 1
ATOM 864 C C . LYS A 1 107 ? -4.050 8.187 -7.127 1.00 98.44 107 LYS A C 1
ATOM 866 O O . LYS A 1 107 ? -3.736 8.302 -5.941 1.00 98.44 107 LYS A O 1
ATOM 871 N N . SER A 1 108 ? -3.470 8.865 -8.111 1.00 97.56 108 SER A N 1
ATOM 872 C CA . SER A 1 108 ? -2.563 9.987 -7.880 1.00 97.56 108 SER A CA 1
ATOM 873 C C . SER A 1 108 ? -3.319 11.199 -7.321 1.00 97.56 108 SER A C 1
ATOM 875 O O . SER A 1 108 ? -4.550 11.204 -7.234 1.00 97.56 108 SER A O 1
ATOM 877 N N . GLU A 1 109 ? -2.596 12.259 -6.960 1.00 94.31 109 GLU A N 1
ATOM 878 C CA . GLU A 1 109 ? -3.209 13.524 -6.532 1.00 94.31 109 GLU A CA 1
ATOM 879 C C . GLU A 1 109 ? -4.087 14.166 -7.620 1.00 94.31 109 GLU A C 1
ATOM 881 O O . GLU A 1 109 ? -5.097 14.790 -7.305 1.00 94.31 109 GLU A O 1
ATOM 886 N N . THR A 1 110 ? -3.766 13.944 -8.898 1.00 94.69 110 THR A N 1
ATOM 887 C CA . THR A 1 110 ? -4.562 14.414 -10.043 1.00 94.69 110 THR A CA 1
ATOM 888 C C . THR A 1 110 ? -5.726 13.480 -10.398 1.00 94.69 110 THR A C 1
ATOM 890 O O . THR A 1 110 ? -6.497 13.782 -11.305 1.00 94.69 110 THR A O 1
ATOM 893 N N . GLY A 1 111 ? -5.879 12.349 -9.698 1.00 95.69 111 GLY A N 1
ATOM 894 C CA . GLY A 1 111 ? -6.931 11.356 -9.947 1.00 95.69 111 GLY A CA 1
ATOM 895 C C . GLY A 1 111 ? -6.583 10.294 -10.999 1.00 95.69 111 GLY A C 1
ATOM 896 O O . GLY A 1 111 ? -7.415 9.429 -11.299 1.00 95.69 111 GLY A O 1
ATOM 897 N N . GLU A 1 112 ? -5.361 10.311 -11.533 1.00 97.38 112 GLU A N 1
ATOM 898 C CA . GLU A 1 112 ? -4.874 9.299 -12.471 1.00 97.38 112 GLU A CA 1
ATOM 899 C C . GLU A 1 112 ? -4.753 7.933 -11.782 1.00 97.38 112 GLU A C 1
ATOM 901 O O . GLU A 1 112 ? -4.313 7.832 -10.637 1.00 97.38 112 GLU A O 1
ATOM 906 N N . ALA A 1 113 ? -5.182 6.869 -12.464 1.00 97.94 113 ALA A N 1
ATOM 907 C CA . ALA A 1 113 ? -5.062 5.508 -11.952 1.00 97.94 113 ALA A CA 1
ATOM 908 C C . ALA A 1 113 ? -3.635 4.973 -12.101 1.00 97.94 113 ALA A C 1
ATOM 910 O O . ALA A 1 113 ? -3.001 5.206 -13.127 1.00 97.94 113 ALA A O 1
ATOM 911 N N . LEU A 1 114 ? -3.185 4.152 -11.149 1.00 97.44 114 LEU A N 1
ATOM 912 C CA . LEU A 1 114 ? -1.972 3.361 -11.337 1.00 97.44 114 LEU A CA 1
ATOM 913 C C . LEU A 1 114 ? -2.135 2.444 -12.561 1.00 97.44 114 LEU A C 1
ATOM 915 O O . LEU A 1 114 ? -3.118 1.708 -12.669 1.00 97.44 114 LEU A O 1
ATOM 919 N N . SER A 1 115 ? -1.171 2.494 -13.476 1.00 94.50 115 SER A N 1
ATOM 920 C CA . SER A 1 115 ? -1.192 1.742 -14.737 1.00 94.50 115 SER A CA 1
ATOM 921 C C . SER A 1 115 ? -0.278 0.512 -14.731 1.00 94.50 115 SER A C 1
ATOM 923 O O . SER A 1 115 ? -0.533 -0.436 -15.471 1.00 94.50 115 SER A O 1
ATOM 925 N N . SER A 1 116 ? 0.767 0.504 -13.895 1.00 94.62 116 SER A N 1
ATOM 926 C CA . SER A 1 116 ? 1.698 -0.619 -13.733 1.00 94.62 116 SER A CA 1
ATOM 927 C C . SER A 1 116 ? 2.391 -0.590 -12.366 1.00 94.62 116 SER A C 1
ATOM 929 O O . SER A 1 116 ? 2.611 0.476 -11.791 1.00 94.62 116 SER A O 1
ATOM 931 N N . TYR A 1 117 ? 2.796 -1.763 -11.871 1.00 95.19 117 TYR A N 1
ATOM 932 C CA . TYR A 1 117 ? 3.643 -1.919 -10.684 1.00 95.19 117 TYR A CA 1
ATOM 933 C C . TYR A 1 117 ? 5.152 -1.859 -10.987 1.00 95.19 117 TYR A C 1
ATOM 935 O O . TYR A 1 117 ? 5.953 -1.849 -10.055 1.00 95.19 117 TYR A O 1
ATOM 943 N N . ASP A 1 118 ? 5.567 -1.802 -12.258 1.00 92.06 118 ASP A N 1
ATOM 944 C CA . ASP A 1 118 ? 6.976 -1.942 -12.673 1.00 92.06 118 ASP A CA 1
ATOM 945 C C . ASP A 1 118 ? 7.928 -0.941 -12.005 1.00 92.06 118 ASP A C 1
ATOM 947 O O . ASP A 1 118 ? 9.099 -1.250 -11.741 1.00 92.06 118 ASP A O 1
ATOM 951 N N . PHE A 1 119 ? 7.420 0.254 -11.713 1.00 93.06 119 PHE A N 1
ATOM 952 C CA . PHE A 1 119 ? 8.178 1.359 -11.133 1.00 93.06 119 PHE A CA 1
ATOM 953 C C . PHE A 1 119 ? 7.842 1.621 -9.666 1.00 93.06 119 PHE A C 1
ATOM 955 O O . PHE A 1 119 ? 8.328 2.600 -9.100 1.00 93.06 119 PHE A O 1
ATOM 962 N N . ALA A 1 120 ? 7.058 0.741 -9.039 1.00 95.44 120 ALA A N 1
ATOM 963 C CA . ALA A 1 120 ? 6.765 0.831 -7.622 1.00 95.44 120 ALA A CA 1
ATOM 964 C C . ALA A 1 120 ? 8.051 0.687 -6.795 1.00 95.44 120 ALA A C 1
ATOM 966 O O . ALA A 1 120 ? 8.861 -0.218 -7.009 1.00 95.44 120 ALA A O 1
ATOM 967 N N . THR A 1 121 ? 8.247 1.618 -5.867 1.00 95.62 121 THR A N 1
ATOM 968 C CA . THR A 1 121 ? 9.423 1.695 -4.994 1.00 95.62 121 THR A CA 1
ATOM 969 C C . THR A 1 121 ? 9.076 1.432 -3.536 1.00 95.62 121 THR A C 1
ATOM 971 O O . THR A 1 121 ? 9.888 0.849 -2.819 1.00 95.62 121 THR A O 1
ATOM 974 N N . SER A 1 122 ? 7.870 1.808 -3.108 1.00 97.25 122 SER A N 1
ATOM 975 C CA . SER A 1 122 ? 7.409 1.600 -1.734 1.00 97.25 122 SER A CA 1
ATOM 976 C C . SER A 1 122 ? 5.945 1.198 -1.688 1.00 97.25 122 SER A C 1
ATOM 978 O O . SER A 1 122 ? 5.134 1.709 -2.459 1.00 97.25 122 SER A O 1
ATOM 980 N N . LEU A 1 123 ? 5.617 0.336 -0.728 1.00 98.56 123 LEU A N 1
ATOM 981 C CA . LEU A 1 123 ? 4.259 0.071 -0.271 1.00 98.56 123 LEU A CA 1
ATOM 982 C C . LEU A 1 123 ? 4.116 0.587 1.159 1.00 98.56 123 LEU A C 1
ATOM 984 O O . LEU A 1 123 ? 4.893 0.184 2.025 1.00 98.56 123 LEU A O 1
ATOM 988 N N . ILE A 1 124 ? 3.124 1.443 1.407 1.00 98.62 124 ILE A N 1
ATOM 989 C CA . ILE A 1 124 ? 2.891 2.044 2.725 1.00 98.62 124 ILE A CA 1
ATOM 990 C C . ILE A 1 124 ? 1.474 1.736 3.202 1.00 98.62 124 ILE A C 1
ATOM 992 O O . ILE A 1 124 ? 0.503 1.893 2.460 1.00 98.62 124 ILE A O 1
ATOM 996 N N . LEU A 1 125 ? 1.366 1.330 4.463 1.00 98.62 125 LEU A N 1
ATOM 997 C CA . LEU A 1 125 ? 0.120 1.167 5.202 1.00 98.62 125 LEU A CA 1
ATOM 998 C C . LEU A 1 125 ? 0.079 2.242 6.288 1.00 98.62 125 LEU A C 1
ATOM 1000 O O . LEU A 1 125 ? 1.014 2.359 7.087 1.00 98.62 125 LEU A O 1
ATOM 1004 N N . THR A 1 126 ? -0.980 3.049 6.308 1.00 98.69 126 THR A N 1
ATOM 1005 C CA . THR A 1 126 ? -1.091 4.195 7.224 1.00 98.69 126 THR A CA 1
ATOM 1006 C C . THR A 1 126 ? -2.559 4.591 7.437 1.00 98.69 126 THR A C 1
ATOM 1008 O O . THR A 1 126 ? -3.399 4.278 6.586 1.00 98.69 126 THR A O 1
ATOM 1011 N N . PRO A 1 127 ? -2.924 5.286 8.526 1.00 98.56 127 PRO A N 1
ATOM 1012 C CA . PRO A 1 127 ? -4.273 5.809 8.699 1.00 98.56 127 PRO A CA 1
ATOM 1013 C C . PRO A 1 127 ? -4.680 6.805 7.606 1.00 98.56 127 PRO A C 1
ATOM 1015 O O . PRO A 1 127 ? -3.913 7.694 7.220 1.00 98.56 127 PRO A O 1
ATOM 1018 N N . GLY A 1 128 ? -5.922 6.705 7.134 1.00 98.12 128 GLY A N 1
ATOM 1019 C CA . GLY A 1 128 ? -6.459 7.537 6.059 1.00 98.12 128 GLY A CA 1
ATOM 1020 C C . GLY A 1 128 ? -6.467 9.029 6.387 1.00 98.12 128 GLY A C 1
ATOM 1021 O O . GLY A 1 128 ? -6.113 9.841 5.533 1.00 98.12 128 GLY A O 1
ATOM 1022 N N . GLN A 1 129 ? -6.794 9.401 7.627 1.00 97.88 129 GLN A N 1
ATOM 1023 C CA . GLN A 1 129 ? -6.783 10.794 8.087 1.00 97.88 129 GLN A CA 1
ATOM 1024 C C . GLN A 1 129 ? -5.388 11.403 8.071 1.00 97.88 129 GLN A C 1
ATOM 1026 O O . GLN A 1 129 ? -5.239 12.584 7.775 1.00 97.88 129 GLN A O 1
ATOM 1031 N N . LYS A 1 130 ? -4.358 10.604 8.370 1.00 97.06 130 LYS A N 1
ATOM 1032 C CA . LYS A 1 130 ? -2.978 11.083 8.391 1.00 97.06 130 LYS A CA 1
ATOM 1033 C C . LYS A 1 130 ? -2.527 11.410 6.973 1.00 97.06 130 LYS A C 1
ATOM 1035 O O . LYS A 1 130 ? -1.900 12.439 6.747 1.00 97.06 130 LYS A O 1
ATOM 1040 N N . LEU A 1 131 ? -2.852 10.535 6.023 1.00 97.62 131 LEU A N 1
ATOM 1041 C CA . LEU A 1 131 ? -2.416 10.684 4.639 1.00 97.62 131 LEU A CA 1
ATOM 1042 C C . LEU A 1 131 ? -3.264 11.676 3.830 1.00 97.62 131 LEU A C 1
ATOM 1044 O O . LEU A 1 131 ? -2.749 12.360 2.944 1.00 97.62 131 LEU A O 1
ATOM 1048 N N . ARG A 1 132 ? -4.576 11.728 4.080 1.00 96.62 132 ARG A N 1
ATOM 1049 C CA . ARG A 1 132 ? -5.537 12.584 3.368 1.00 96.62 132 ARG A CA 1
ATOM 1050 C C . ARG A 1 132 ? -6.479 13.289 4.359 1.00 96.62 132 ARG A C 1
ATOM 1052 O O . ARG A 1 132 ? -7.688 13.063 4.306 1.00 96.62 132 ARG A O 1
ATOM 1059 N N . PRO A 1 133 ? -5.982 14.222 5.194 1.00 95.62 133 PRO A N 1
ATOM 1060 C CA . PRO A 1 133 ? -6.785 14.916 6.218 1.00 95.62 133 PRO A CA 1
ATOM 1061 C C . PRO A 1 133 ? -7.896 15.808 5.639 1.00 95.62 133 PRO A C 1
ATOM 1063 O O . PRO A 1 133 ? -8.855 16.191 6.317 1.00 95.62 133 PRO A O 1
ATOM 1066 N N . LYS A 1 134 ? -7.795 16.178 4.356 1.00 95.12 134 LYS A N 1
ATOM 1067 C CA . LYS A 1 134 ? -8.867 16.893 3.650 1.00 95.12 134 LYS A CA 1
ATOM 1068 C C . LYS A 1 134 ? -10.058 15.978 3.337 1.00 95.12 134 LYS A C 1
ATOM 1070 O O . LYS A 1 134 ? -11.185 16.459 3.387 1.00 95.12 134 LYS A O 1
ATOM 1075 N N . THR A 1 135 ? -9.811 14.692 3.090 1.00 95.88 135 THR A N 1
ATOM 1076 C CA . THR A 1 135 ? -10.808 13.696 2.661 1.00 95.88 135 THR A CA 1
ATOM 1077 C C . THR A 1 135 ? -11.318 12.843 3.821 1.00 95.88 135 THR A C 1
ATOM 1079 O O . THR A 1 135 ? -12.512 12.581 3.913 1.00 95.88 135 THR A O 1
ATOM 1082 N N . VAL A 1 136 ? -10.430 12.426 4.722 1.00 96.94 136 VAL A N 1
ATOM 1083 C CA . VAL A 1 136 ? -10.747 11.593 5.886 1.00 96.94 136 VAL A CA 1
ATOM 1084 C C . VAL A 1 136 ? -10.575 12.451 7.134 1.00 96.94 136 VAL A C 1
ATOM 1086 O O . VAL A 1 136 ? -9.467 12.873 7.454 1.00 96.94 136 VAL A O 1
ATOM 1089 N N . LYS A 1 137 ? -11.689 12.762 7.801 1.00 95.62 137 LYS A N 1
ATOM 1090 C CA . LYS A 1 137 ? -11.721 13.686 8.947 1.00 95.62 137 LYS A CA 1
ATOM 1091 C C . LYS A 1 137 ? -11.584 12.997 10.294 1.00 95.62 137 LYS A C 1
ATOM 1093 O O . LYS A 1 137 ? -11.051 13.590 11.224 1.00 95.62 137 LYS A O 1
ATOM 1098 N N . LEU A 1 138 ? -12.100 11.778 10.403 1.00 95.38 138 LEU A N 1
ATOM 1099 C CA . LEU A 1 138 ? -12.112 11.052 11.663 1.00 95.38 138 LEU A CA 1
ATOM 1100 C C . LEU A 1 138 ? -10.747 10.396 11.898 1.00 95.38 138 LEU A C 1
ATOM 1102 O O . LEU A 1 138 ? -10.246 9.739 10.983 1.00 95.38 138 LEU A O 1
ATOM 1106 N N . PRO A 1 139 ? -10.144 10.571 13.087 1.00 95.75 139 PRO A N 1
ATOM 1107 C CA . PRO A 1 139 ? -8.916 9.886 13.436 1.00 95.75 139 PRO A CA 1
ATOM 1108 C C . PRO A 1 139 ? -9.146 8.402 13.661 1.00 95.75 139 PRO A C 1
ATOM 1110 O O . PRO A 1 139 ? -10.257 7.977 13.979 1.00 95.75 139 PRO A O 1
ATOM 1113 N N . TRP A 1 140 ? -8.061 7.644 13.527 1.00 97.69 140 TRP A N 1
ATOM 1114 C CA . TRP A 1 140 ? -8.060 6.223 13.821 1.00 97.69 140 TRP A CA 1
ATOM 1115 C C . TRP A 1 140 ? -8.255 5.998 15.320 1.00 97.69 140 TRP A C 1
ATOM 1117 O O . TRP A 1 140 ? -7.439 6.445 16.130 1.00 97.69 140 TRP A O 1
ATOM 1127 N N . LYS A 1 141 ? -9.353 5.346 15.703 1.00 96.62 141 LYS A N 1
ATOM 1128 C CA . LYS A 1 141 ? -9.799 5.233 17.100 1.00 96.62 141 LYS A CA 1
ATOM 1129 C C . LYS A 1 141 ? -9.283 3.969 17.761 1.00 96.62 141 LYS A C 1
ATOM 1131 O O . LYS A 1 141 ? -8.856 4.016 18.922 1.00 96.62 141 LYS A O 1
ATOM 1136 N N . GLY A 1 142 ? -9.334 2.864 17.023 1.00 95.94 142 GLY A N 1
ATOM 1137 C CA . GLY A 1 142 ? -8.911 1.556 17.491 1.00 95.94 142 GLY A CA 1
ATOM 1138 C C . GLY A 1 142 ? -7.410 1.475 17.750 1.00 95.94 142 GLY A C 1
ATOM 1139 O O . GLY A 1 142 ? -6.627 2.364 17.424 1.00 95.94 142 GLY A O 1
ATOM 1140 N N . GLN A 1 143 ? -6.979 0.357 18.321 1.00 96.88 143 GLN A N 1
ATOM 1141 C CA . GLN A 1 143 ? -5.568 -0.012 18.349 1.00 96.88 143 GLN A CA 1
ATOM 1142 C C . GLN A 1 143 ? -4.995 -0.115 16.927 1.00 96.88 143 GLN A C 1
ATOM 1144 O O . GLN A 1 143 ? -5.726 -0.281 15.944 1.00 96.88 143 GLN A O 1
ATOM 1149 N N . VAL A 1 144 ? -3.666 -0.048 16.834 1.00 96.44 144 VAL A N 1
ATOM 1150 C CA . VAL A 1 144 ? -2.940 -0.270 15.581 1.00 96.44 144 VAL A CA 1
ATOM 1151 C C . VAL A 1 144 ? -3.328 -1.639 15.004 1.00 96.44 144 VAL A C 1
ATOM 1153 O O . VAL A 1 144 ? -3.278 -2.640 15.726 1.00 96.44 144 VAL A O 1
ATOM 1156 N N . PRO A 1 145 ? -3.759 -1.704 13.732 1.00 96.88 145 PRO A N 1
ATOM 1157 C CA . PRO A 1 145 ? -4.315 -2.924 13.169 1.00 96.88 145 PRO A CA 1
ATOM 1158 C C . PRO A 1 145 ? -3.256 -4.008 12.975 1.00 96.88 145 PRO A C 1
ATOM 1160 O O . PRO A 1 145 ? -2.074 -3.733 12.759 1.00 96.88 145 PRO A O 1
ATOM 1163 N N . LYS A 1 146 ? -3.709 -5.264 12.980 1.00 97.00 146 LYS A N 1
ATOM 1164 C CA . LYS A 1 146 ? -2.879 -6.410 12.586 1.00 97.00 146 LYS A CA 1
ATOM 1165 C C . LYS A 1 146 ? -3.115 -6.736 11.119 1.00 97.00 146 LYS A C 1
ATOM 1167 O O . LYS A 1 146 ? -4.264 -6.800 10.683 1.00 97.00 146 LYS A O 1
ATOM 1172 N N . PHE A 1 147 ? -2.039 -6.992 10.387 1.00 97.69 147 PHE A N 1
ATOM 1173 C CA . PHE A 1 147 ? -2.083 -7.394 8.985 1.00 97.69 147 PHE A CA 1
ATOM 1174 C C . PHE A 1 147 ? -1.669 -8.854 8.842 1.00 97.69 147 PHE A C 1
ATOM 1176 O O . PHE A 1 147 ? -0.902 -9.370 9.651 1.00 97.69 147 PHE A O 1
ATOM 1183 N N . ALA A 1 148 ? -2.203 -9.523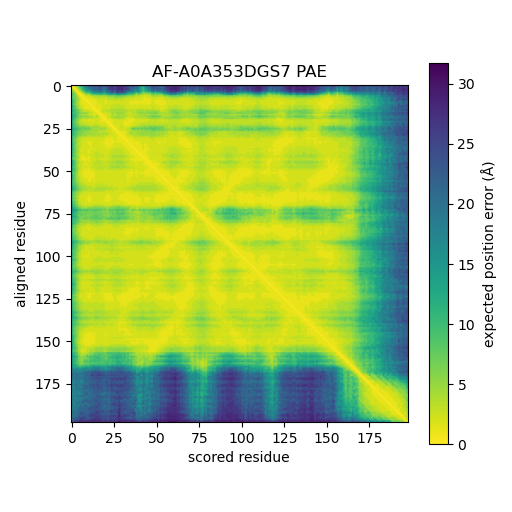 7.826 1.00 97.94 148 ALA A N 1
ATOM 1184 C CA . ALA A 1 148 ? -1.832 -10.889 7.496 1.00 97.94 148 ALA A CA 1
ATOM 1185 C C . ALA A 1 148 ? -1.933 -11.133 5.989 1.00 97.94 148 ALA A C 1
ATOM 1187 O O . ALA A 1 148 ? -2.851 -10.636 5.332 1.00 97.94 148 ALA A O 1
ATOM 1188 N N . ASN A 1 149 ? -1.043 -11.985 5.472 1.00 97.81 149 ASN A N 1
ATOM 1189 C CA . ASN A 1 149 ? -1.140 -12.571 4.132 1.00 97.81 149 ASN A CA 1
ATOM 1190 C C . ASN A 1 149 ? -1.243 -11.530 3.001 1.00 97.81 149 ASN A C 1
ATOM 1192 O O . ASN A 1 149 ? -2.157 -11.574 2.176 1.00 97.81 149 ASN A O 1
ATOM 1196 N N . LEU A 1 150 ? -0.313 -10.576 3.006 1.00 98.44 150 LEU A N 1
ATOM 1197 C CA . LEU A 1 150 ? -0.165 -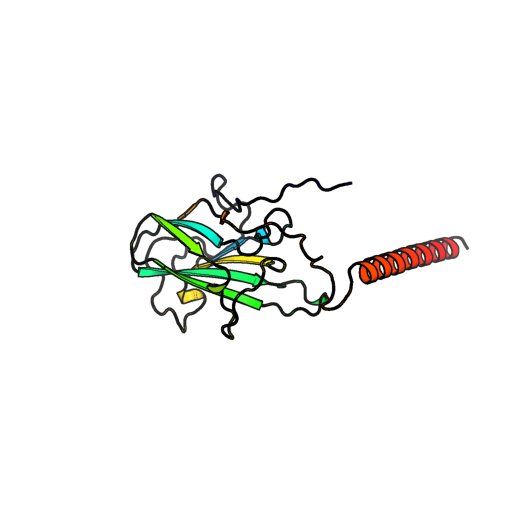9.547 1.987 1.00 98.44 150 LEU A CA 1
ATOM 1198 C C . LEU A 1 150 ? 0.442 -10.145 0.717 1.00 98.44 150 LEU A C 1
ATOM 1200 O O . LEU A 1 150 ? 1.568 -10.645 0.730 1.00 98.44 150 LEU A O 1
ATOM 1204 N N . ARG A 1 151 ? -0.303 -10.093 -0.388 1.00 98.50 151 ARG A N 1
ATOM 1205 C CA . ARG A 1 151 ? 0.039 -10.798 -1.625 1.00 98.50 151 ARG A CA 1
ATOM 1206 C C . ARG A 1 151 ? -0.556 -10.170 -2.884 1.00 98.50 151 ARG A C 1
ATOM 1208 O O . ARG A 1 151 ? -1.512 -9.402 -2.832 1.00 98.50 151 ARG A O 1
ATOM 1215 N N . TRP A 1 152 ? -0.041 -10.608 -4.025 1.00 98.31 152 TRP A N 1
ATOM 1216 C CA . TRP A 1 152 ? -0.602 -10.388 -5.352 1.00 98.31 152 TRP A CA 1
ATOM 1217 C C . TRP A 1 152 ? -1.581 -11.498 -5.751 1.00 98.31 152 TRP A C 1
ATOM 1219 O O . TRP A 1 152 ? -1.204 -12.671 -5.834 1.00 98.31 152 TRP A O 1
ATOM 1229 N N . GLU A 1 153 ? -2.814 -11.128 -6.092 1.00 98.25 153 GLU A N 1
ATOM 1230 C CA . GLU A 1 153 ? -3.847 -12.039 -6.601 1.00 98.25 153 GLU A CA 1
ATOM 1231 C C . GLU A 1 153 ? -4.155 -11.793 -8.079 1.00 98.25 153 GLU A C 1
ATOM 1233 O O . GLU A 1 153 ? -4.362 -10.656 -8.500 1.00 98.25 153 GLU A O 1
ATOM 1238 N N . GLY A 1 154 ? -4.230 -12.870 -8.867 1.00 96.81 154 GLY A N 1
ATOM 1239 C CA . GLY A 1 154 ? -4.475 -12.784 -10.309 1.00 96.81 154 GLY A CA 1
ATOM 1240 C C . GLY A 1 154 ? -3.338 -12.100 -11.076 1.00 96.81 154 GLY A C 1
ATOM 1241 O O . GLY A 1 154 ? -2.218 -11.980 -10.573 1.00 96.81 154 GLY A O 1
ATOM 1242 N N . GLY A 1 155 ? -3.619 -11.681 -12.307 1.00 94.62 155 GLY A N 1
ATOM 1243 C CA . GLY A 1 155 ? -2.643 -11.016 -13.166 1.00 94.62 155 GLY A CA 1
ATOM 1244 C C . GLY A 1 155 ? -1.495 -11.911 -13.644 1.00 94.62 155 GLY A C 1
ATOM 1245 O O . GLY A 1 155 ? -1.285 -13.030 -13.155 1.00 94.62 155 GLY A O 1
ATOM 1246 N N . GLU A 1 156 ? -0.722 -11.385 -14.590 1.00 93.19 156 GLU A N 1
ATOM 1247 C CA . GLU A 1 156 ? 0.348 -12.112 -15.275 1.00 93.19 156 GLU A CA 1
ATOM 1248 C C . GLU A 1 156 ? 1.710 -11.452 -15.080 1.00 93.19 156 GLU A C 1
ATOM 1250 O O . GLU A 1 156 ? 1.870 -10.231 -15.119 1.00 93.19 156 GLU A O 1
ATOM 1255 N N . PHE A 1 157 ? 2.726 -12.281 -14.854 1.00 89.94 157 PHE A N 1
ATOM 1256 C CA . PHE A 1 157 ? 4.093 -11.806 -14.743 1.00 89.94 157 PHE A CA 1
ATOM 1257 C C . PHE A 1 157 ? 4.649 -11.506 -16.134 1.00 89.94 157 PHE A C 1
ATOM 1259 O O . PHE A 1 157 ? 5.074 -12.405 -16.851 1.00 89.94 157 PHE A O 1
ATOM 1266 N N . THR A 1 158 ? 4.700 -10.226 -16.487 1.00 85.12 158 THR A N 1
ATOM 1267 C CA . THR A 1 158 ? 5.321 -9.749 -17.726 1.00 85.12 158 THR A CA 1
ATOM 1268 C C . THR A 1 158 ? 6.796 -9.416 -17.505 1.00 85.12 158 THR A C 1
ATOM 1270 O O . T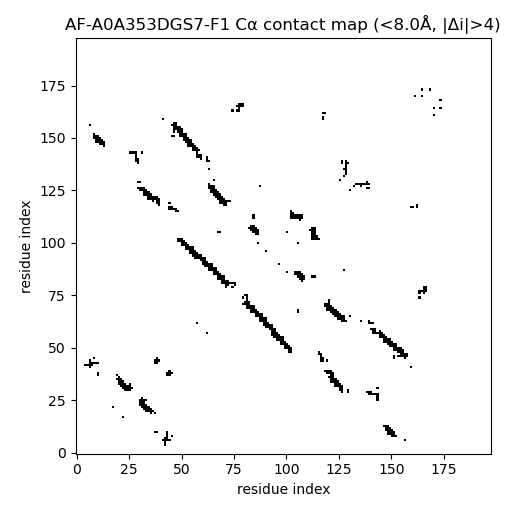HR A 1 158 ? 7.180 -9.049 -16.388 1.00 85.12 158 THR A O 1
ATOM 1273 N N . PRO A 1 159 ? 7.669 -9.531 -18.521 1.00 82.12 159 PRO A N 1
ATOM 1274 C CA . PRO A 1 159 ? 9.032 -9.013 -18.435 1.00 82.12 159 PRO A CA 1
ATOM 1275 C C . PRO A 1 159 ? 9.025 -7.567 -17.926 1.00 82.12 159 PRO A C 1
ATOM 1277 O O . PRO A 1 159 ? 8.282 -6.732 -18.435 1.00 82.12 159 PRO A O 1
ATOM 1280 N N . ARG A 1 160 ? 9.807 -7.298 -16.875 1.00 78.75 160 ARG A N 1
ATOM 1281 C CA . ARG A 1 160 ? 9.853 -5.976 -16.242 1.00 78.75 160 ARG A CA 1
ATOM 1282 C C . ARG A 1 160 ? 10.747 -5.071 -17.096 1.00 78.75 160 ARG A C 1
ATOM 1284 O O . ARG A 1 160 ? 11.872 -5.488 -17.393 1.00 78.75 160 ARG A O 1
ATOM 1291 N N . PRO A 1 161 ? 10.318 -3.848 -17.445 1.00 80.31 161 PRO A N 1
ATOM 1292 C CA . PRO A 1 161 ? 11.213 -2.842 -17.996 1.00 80.31 161 PRO A CA 1
ATOM 1293 C C . PRO A 1 161 ? 12.406 -2.620 -17.062 1.00 80.31 161 PRO A C 1
ATOM 1295 O O . PRO A 1 161 ? 12.269 -2.648 -15.837 1.00 80.31 161 PRO A O 1
ATOM 1298 N N . ARG A 1 162 ? 13.591 -2.388 -17.630 1.00 80.25 162 ARG A N 1
ATOM 1299 C CA . ARG A 1 162 ? 14.792 -2.091 -16.841 1.00 80.25 162 ARG A CA 1
ATOM 1300 C C . ARG A 1 162 ? 14.585 -0.758 -16.109 1.00 80.25 162 ARG A C 1
ATOM 1302 O O . ARG A 1 162 ? 14.503 0.283 -16.762 1.00 80.25 162 ARG A O 1
ATOM 1309 N N . PRO A 1 163 ? 14.502 -0.746 -14.766 1.00 75.56 163 PRO A N 1
ATOM 1310 C CA . PRO A 1 163 ? 13.997 0.429 -14.065 1.00 75.56 163 PRO A CA 1
ATOM 1311 C C . PRO A 1 163 ? 14.949 1.625 -14.072 1.00 75.56 163 PRO A C 1
ATOM 1313 O O . PRO A 1 163 ? 14.507 2.731 -13.777 1.00 75.56 163 PRO A O 1
ATOM 1316 N N . TYR A 1 164 ? 16.219 1.408 -14.414 1.00 75.50 164 TYR A N 1
ATOM 1317 C CA . TYR A 1 164 ? 17.261 2.429 -14.539 1.00 75.50 164 TYR A CA 1
ATOM 1318 C C . TYR A 1 164 ? 17.307 3.101 -15.921 1.00 75.50 164 TYR A C 1
ATOM 1320 O O . TYR A 1 164 ? 18.022 4.083 -16.092 1.00 75.50 164 TYR A O 1
ATOM 1328 N N . LEU A 1 165 ? 16.553 2.608 -16.908 1.00 77.69 165 LEU A N 1
ATOM 1329 C CA . LEU A 1 165 ? 16.529 3.212 -18.240 1.00 77.69 165 LEU A CA 1
ATOM 1330 C C . LEU A 1 165 ? 15.811 4.556 -18.241 1.00 77.69 165 LEU A C 1
ATOM 1332 O O . LEU A 1 165 ? 14.765 4.709 -17.604 1.00 77.69 165 LEU A O 1
ATOM 1336 N N . LYS A 1 166 ? 16.341 5.520 -18.994 1.00 74.38 166 LYS A N 1
ATOM 1337 C CA . LYS A 1 166 ? 15.654 6.792 -19.219 1.00 74.38 166 LYS A CA 1
ATOM 1338 C C . LYS A 1 166 ? 14.374 6.560 -20.020 1.00 74.38 166 LYS A C 1
ATOM 1340 O O . LYS A 1 166 ? 14.261 5.623 -20.811 1.00 74.38 166 LYS A O 1
ATOM 1345 N N . THR A 1 167 ? 13.380 7.413 -19.813 1.00 67.12 167 THR A N 1
ATOM 1346 C CA . THR A 1 167 ? 12.163 7.375 -20.631 1.00 67.12 167 THR A CA 1
ATOM 1347 C C . THR A 1 167 ? 12.532 7.574 -22.105 1.00 67.12 167 THR A C 1
ATOM 1349 O O . THR A 1 167 ? 13.188 8.554 -22.443 1.00 67.12 167 THR A O 1
ATOM 1352 N N . GLY A 1 168 ? 12.132 6.639 -22.971 1.00 64.56 168 GLY A N 1
ATOM 1353 C CA . GLY A 1 168 ? 12.405 6.695 -24.412 1.00 64.56 168 GLY A CA 1
ATOM 1354 C C . GLY A 1 168 ? 13.724 6.063 -24.877 1.00 64.56 168 GLY A C 1
ATOM 1355 O O . GLY A 1 168 ? 13.920 5.969 -26.082 1.00 64.56 168 GLY A O 1
ATOM 1356 N N . SER A 1 169 ? 14.602 5.585 -23.982 1.00 62.22 169 SER A N 1
ATOM 1357 C CA . SER A 1 169 ? 15.802 4.833 -24.395 1.00 62.22 169 SER A CA 1
ATOM 1358 C C . SER A 1 169 ? 15.472 3.368 -24.687 1.00 62.22 169 SER A C 1
ATOM 1360 O O . SER A 1 169 ? 14.814 2.721 -23.862 1.00 62.22 169 SER A O 1
ATOM 1362 N N . ALA A 1 170 ? 15.969 2.816 -25.798 1.00 62.12 170 ALA A N 1
ATOM 1363 C CA . ALA A 1 170 ? 15.878 1.382 -26.044 1.00 62.12 170 ALA A CA 1
ATOM 1364 C C . ALA A 1 170 ? 16.845 0.606 -25.133 1.00 62.12 170 ALA A C 1
ATOM 1366 O O . ALA A 1 170 ? 17.879 1.111 -24.697 1.00 62.12 170 ALA A O 1
ATOM 1367 N N . THR A 1 171 ? 16.526 -0.660 -24.847 1.00 60.97 171 THR A N 1
ATOM 1368 C CA . THR A 1 171 ? 17.402 -1.533 -24.046 1.00 60.97 171 THR A CA 1
ATOM 1369 C C . THR A 1 171 ? 18.757 -1.761 -24.715 1.00 60.97 171 THR A C 1
ATOM 1371 O O . THR A 1 171 ? 19.755 -1.879 -24.016 1.00 60.97 171 THR A O 1
ATOM 1374 N N . ALA A 1 172 ? 18.781 -1.808 -26.052 1.00 61.00 172 ALA A N 1
ATOM 1375 C CA . ALA A 1 172 ? 20.004 -1.960 -26.836 1.00 61.00 172 ALA A CA 1
ATOM 1376 C C . ALA A 1 172 ? 20.912 -0.728 -26.711 1.00 61.00 172 ALA A C 1
ATOM 1378 O O . ALA A 1 172 ? 22.106 -0.882 -26.468 1.00 61.00 172 ALA A O 1
ATOM 1379 N N . ASP A 1 173 ? 20.330 0.473 -26.779 1.00 61.16 173 ASP A N 1
ATOM 1380 C CA . ASP A 1 173 ? 21.071 1.732 -26.663 1.00 61.16 173 ASP A CA 1
ATOM 1381 C C . ASP A 1 173 ? 21.708 1.871 -25.281 1.00 61.16 173 ASP A C 1
ATOM 1383 O O . ASP A 1 173 ? 22.846 2.299 -25.155 1.00 61.16 173 ASP A O 1
ATOM 1387 N N . ALA A 1 174 ? 21.009 1.454 -24.228 1.00 60.72 174 ALA A N 1
ATOM 1388 C CA . ALA A 1 174 ? 21.550 1.525 -22.877 1.00 60.72 174 ALA A CA 1
ATOM 1389 C C . ALA A 1 174 ? 22.626 0.473 -22.581 1.00 60.72 174 ALA A C 1
ATOM 1391 O O . ALA A 1 174 ? 23.546 0.753 -21.819 1.00 60.72 174 ALA A O 1
ATOM 1392 N N . ASP A 1 175 ? 22.531 -0.719 -23.181 1.00 65.56 175 ASP A N 1
ATOM 1393 C CA . ASP A 1 175 ? 23.597 -1.726 -23.108 1.00 65.56 175 ASP A CA 1
ATOM 1394 C C . ASP A 1 175 ? 24.834 -1.297 -23.908 1.00 65.56 175 ASP A C 1
ATOM 1396 O O . ASP A 1 175 ? 25.950 -1.672 -23.556 1.00 65.56 175 ASP A O 1
ATOM 1400 N N . ALA A 1 176 ? 24.656 -0.539 -24.994 1.00 64.38 176 ALA A N 1
ATOM 1401 C CA . ALA A 1 176 ? 25.757 0.105 -25.707 1.00 64.38 176 ALA A CA 1
ATOM 1402 C C . ALA A 1 176 ? 26.385 1.214 -24.850 1.00 64.38 176 ALA A C 1
ATOM 1404 O O . ALA A 1 176 ? 27.555 1.109 -24.521 1.00 64.38 176 ALA A O 1
ATOM 1405 N N . VAL A 1 177 ? 25.593 2.170 -24.352 1.00 65.25 177 VAL A N 1
ATOM 1406 C CA . VAL A 1 177 ? 26.085 3.277 -23.508 1.00 65.25 177 VAL A CA 1
ATOM 1407 C C . VAL A 1 177 ? 26.823 2.781 -22.261 1.00 65.25 177 VAL A C 1
ATOM 1409 O O . VAL A 1 177 ? 27.859 3.333 -21.911 1.00 65.25 177 VAL A O 1
ATOM 1412 N N . PHE A 1 178 ? 26.324 1.737 -21.588 1.00 69.56 178 PHE A N 1
ATOM 1413 C CA . PHE A 1 178 ? 27.018 1.168 -20.429 1.00 69.56 178 PHE A CA 1
ATOM 1414 C C . PHE A 1 178 ? 28.357 0.521 -20.806 1.00 69.56 178 PHE A C 1
ATOM 1416 O O . PHE A 1 178 ? 29.319 0.656 -20.056 1.00 69.56 178 PHE A O 1
ATOM 1423 N N . ARG A 1 179 ? 28.422 -0.188 -21.942 1.00 71.75 179 ARG A N 1
ATOM 1424 C CA . ARG A 1 179 ? 29.682 -0.764 -22.434 1.00 71.75 179 ARG A CA 1
ATOM 1425 C C . ARG A 1 179 ? 30.669 0.332 -22.802 1.00 71.75 179 ARG A C 1
ATOM 1427 O O . ARG A 1 179 ? 31.776 0.298 -22.297 1.00 71.75 179 ARG A O 1
ATOM 1434 N N . ASP A 1 180 ? 30.231 1.336 -23.550 1.00 74.75 180 ASP A N 1
ATOM 1435 C CA . ASP A 1 180 ? 31.085 2.447 -23.970 1.00 74.75 180 ASP A CA 1
ATOM 1436 C C . ASP A 1 180 ? 31.640 3.225 -22.761 1.00 74.75 180 ASP A C 1
ATOM 1438 O O . ASP A 1 180 ? 32.815 3.588 -22.739 1.00 74.75 180 ASP A O 1
ATOM 1442 N N . GLU A 1 181 ? 30.828 3.464 -21.718 1.00 74.31 181 GLU A N 1
ATOM 1443 C CA . GLU A 1 181 ? 31.313 4.091 -20.479 1.00 74.31 181 GLU A CA 1
ATOM 1444 C C . GLU A 1 181 ? 32.280 3.200 -19.697 1.00 74.31 181 GLU A C 1
ATOM 1446 O O . GLU A 1 181 ? 33.245 3.717 -19.131 1.00 74.31 181 GLU A O 1
ATOM 1451 N N . PHE A 1 182 ? 32.018 1.892 -19.638 1.00 77.81 182 PHE A N 1
ATOM 1452 C CA . PHE A 1 182 ? 32.899 0.939 -18.972 1.00 77.81 182 PHE A CA 1
ATOM 1453 C C . PHE A 1 182 ? 34.246 0.852 -19.691 1.00 77.81 182 PHE A C 1
ATOM 1455 O O . PHE A 1 182 ? 35.274 1.017 -19.045 1.00 77.81 182 PHE A O 1
ATOM 1462 N N . ASP A 1 183 ? 34.231 0.667 -21.010 1.00 82.38 183 ASP A N 1
ATOM 1463 C CA . ASP A 1 183 ? 35.427 0.558 -21.844 1.00 82.38 183 ASP A CA 1
ATOM 1464 C C . ASP A 1 183 ? 36.270 1.836 -21.732 1.00 82.38 183 ASP A C 1
ATOM 1466 O O . ASP A 1 183 ? 37.452 1.760 -21.411 1.00 82.38 183 ASP A O 1
ATOM 1470 N N . ARG A 1 184 ? 35.645 3.020 -21.808 1.00 82.38 184 ARG A N 1
ATOM 1471 C CA . ARG A 1 184 ? 36.341 4.295 -21.566 1.00 82.38 184 ARG A CA 1
ATOM 1472 C C . ARG A 1 184 ? 36.979 4.367 -20.176 1.00 82.38 184 ARG A C 1
ATOM 1474 O O . ARG A 1 184 ? 38.088 4.867 -20.044 1.00 82.38 184 ARG A O 1
ATOM 1481 N N . ALA A 1 185 ? 36.283 3.921 -19.131 1.00 80.00 185 ALA A N 1
ATOM 1482 C CA . ALA A 1 185 ? 36.827 3.947 -17.774 1.00 80.00 185 ALA A CA 1
ATOM 1483 C C . ALA A 1 185 ? 37.994 2.961 -17.595 1.00 80.00 185 ALA A C 1
ATOM 1485 O O . ALA A 1 185 ? 38.904 3.239 -16.814 1.00 80.00 185 ALA A O 1
ATOM 1486 N N . VAL A 1 186 ? 37.976 1.829 -18.307 1.00 81.88 186 VAL A N 1
ATOM 1487 C CA . VAL A 1 186 ? 39.116 0.907 -18.369 1.00 81.88 186 VAL A CA 1
ATOM 1488 C C . VAL A 1 186 ? 40.291 1.576 -19.076 1.00 81.88 186 VAL A C 1
ATOM 1490 O O . VAL A 1 186 ? 41.379 1.601 -18.507 1.00 81.88 186 VAL A O 1
ATOM 1493 N N . ASP A 1 187 ? 40.069 2.174 -20.245 1.00 87.75 187 ASP A N 1
ATOM 1494 C CA . ASP A 1 187 ? 41.117 2.847 -21.019 1.00 87.75 187 ASP A CA 1
ATOM 1495 C C . ASP A 1 187 ? 41.748 4.003 -20.221 1.00 87.75 187 ASP A C 1
ATOM 1497 O O . ASP A 1 187 ? 42.966 4.053 -20.055 1.00 87.75 187 ASP A O 1
ATOM 1501 N N . GLU A 1 188 ? 40.931 4.862 -19.598 1.00 87.25 188 GLU A N 1
ATOM 1502 C CA . GLU A 1 188 ? 41.402 5.943 -18.716 1.00 87.25 188 GLU A CA 1
ATOM 1503 C C . GLU A 1 188 ? 42.175 5.434 -17.487 1.00 87.25 188 GLU A C 1
ATOM 1505 O O . GLU A 1 188 ? 42.984 6.169 -16.913 1.00 87.25 188 GLU A O 1
ATOM 1510 N N . SER A 1 189 ? 41.890 4.216 -17.020 1.00 84.06 189 SER A N 1
ATOM 1511 C CA . SER A 1 189 ? 42.625 3.599 -15.914 1.00 84.06 189 SER A CA 1
ATOM 1512 C C . SER A 1 189 ? 43.979 3.071 -16.381 1.00 84.06 189 SER A C 1
ATOM 1514 O O . SER A 1 189 ? 44.965 3.249 -15.670 1.00 84.06 189 SER A O 1
ATOM 1516 N N . VAL A 1 190 ? 44.039 2.447 -17.562 1.00 85.12 190 VAL A N 1
ATOM 1517 C CA . VAL A 1 190 ? 45.286 1.943 -18.157 1.00 85.12 190 VAL A CA 1
ATOM 1518 C C . VAL A 1 190 ? 46.239 3.099 -18.461 1.00 85.12 190 VAL A C 1
ATOM 1520 O O . VAL A 1 190 ? 47.402 3.035 -18.076 1.00 85.12 190 VAL A O 1
ATOM 1523 N N . GLU A 1 191 ? 45.745 4.191 -19.049 1.00 84.00 191 GLU A N 1
ATOM 1524 C CA . GLU A 1 191 ? 46.563 5.378 -19.337 1.00 84.00 191 GLU A CA 1
ATOM 1525 C C . GLU A 1 191 ? 47.169 5.999 -18.068 1.00 84.00 191 GLU A C 1
ATOM 1527 O O . GLU A 1 191 ? 48.319 6.438 -18.073 1.00 84.00 191 GLU A O 1
ATOM 1532 N N . ARG A 1 192 ? 46.426 6.015 -16.954 1.00 75.31 192 ARG A N 1
ATOM 1533 C CA . ARG A 1 192 ? 46.950 6.498 -15.666 1.00 75.31 192 ARG A CA 1
ATOM 1534 C C . ARG A 1 192 ? 48.023 5.580 -15.093 1.00 75.31 192 ARG A C 1
ATOM 1536 O O . ARG A 1 192 ? 49.020 6.076 -14.582 1.00 75.31 192 ARG A O 1
ATOM 1543 N N . GLU A 1 193 ? 47.851 4.263 -15.200 1.00 76.31 193 GLU A N 1
ATOM 1544 C CA . GLU A 1 193 ? 48.883 3.309 -14.772 1.00 76.31 193 GLU A CA 1
ATOM 1545 C C . GLU A 1 193 ? 50.175 3.427 -15.592 1.00 76.31 193 GLU A C 1
ATOM 1547 O O . GLU A 1 193 ? 51.254 3.163 -15.062 1.00 76.31 193 GLU A O 1
ATOM 1552 N N . GLU A 1 194 ? 50.090 3.805 -16.869 1.00 79.31 194 GLU A N 1
ATOM 1553 C CA . GLU A 1 194 ? 51.265 4.067 -17.706 1.00 79.31 194 GLU A CA 1
ATOM 1554 C C . GLU A 1 194 ? 51.974 5.368 -17.312 1.00 79.31 194 GLU A C 1
ATOM 1556 O O . GLU A 1 194 ? 53.200 5.381 -17.235 1.00 79.31 194 GLU A O 1
ATOM 1561 N N . GLN A 1 195 ? 51.226 6.425 -16.978 1.00 72.88 195 GLN A N 1
ATOM 1562 C CA . GLN A 1 195 ? 51.787 7.698 -16.502 1.00 72.88 195 GLN A CA 1
ATOM 1563 C C . GLN A 1 195 ? 52.453 7.587 -15.123 1.00 72.88 195 GLN A C 1
ATOM 1565 O O . GLN A 1 195 ? 53.449 8.256 -14.880 1.00 72.88 195 GLN A O 1
ATOM 1570 N N . ASP A 1 196 ? 51.951 6.722 -14.237 1.00 70.94 196 ASP A N 1
ATOM 1571 C CA . ASP A 1 196 ? 52.537 6.489 -12.907 1.00 70.94 196 ASP A CA 1
ATOM 1572 C C . ASP A 1 196 ? 53.812 5.611 -12.944 1.00 70.94 196 ASP A C 1
ATOM 1574 O O . ASP A 1 196 ? 54.453 5.396 -11.909 1.00 70.94 196 ASP A O 1
ATOM 1578 N N . ARG A 1 197 ? 54.176 5.061 -14.113 1.00 67.88 197 ARG A N 1
ATOM 1579 C CA . ARG A 1 197 ? 55.385 4.237 -14.311 1.00 67.88 197 ARG A CA 1
ATOM 1580 C C . ARG A 1 197 ? 56.595 5.013 -14.844 1.00 67.88 197 ARG A C 1
ATOM 1582 O O . ARG A 1 197 ? 57.682 4.428 -14.859 1.00 67.88 197 ARG A O 1
ATOM 1589 N N . GLU A 1 198 ? 56.421 6.265 -15.269 1.00 52.41 198 GLU A N 1
ATOM 1590 C CA . GLU A 1 198 ? 57.501 7.187 -15.674 1.00 52.41 198 GLU A CA 1
ATOM 1591 C C . GLU A 1 198 ? 58.015 8.034 -14.498 1.00 52.41 198 GLU A C 1
ATOM 1593 O O . GLU A 1 198 ? 59.250 8.249 -14.439 1.00 52.41 198 GLU A O 1
#